Protein AF-A0A7W0VMB9-F1 (afdb_monomer)

Mean predicted aligned error: 3.27 Å

Secondary structure (DSSP, 8-state):
-HHHHHHHHHHHHHHTSPPPGGGGGGTTSBP--HHHHHHHHHHHTTT-----EEEEESS-SEE-TTSTTEEEEEGGGGGGGGS-HHHHHHHTTT---SHHHHHHHHHHHHHHHHSGGGGGSHHHHHHH--TTSPP----HHHHHHHHHHTTGGGSGGGGGSSSTTGGG-HHHHHHHHHHHHHHTTT-HHHHHHHHHHHT--HHHHHHHHHHHHHHHT--

pLDDT: mean 94.05, std 5.21, range [68.12, 98.62]

Radius of gyration: 16.35 Å; Cα contacts (8 Å, |Δi|>4): 331; chains: 1; bounding box: 40×38×45 Å

Foldseek 3Di:
DVVLVVLLLVLLCQLQDADPPVCQVQFFPFDDDPLLVVLCVLLCLLVDNQQATEGEHRNAFAADLVGLRYTYQHPSLVCLVVRDPSSVVVCQQAAQRHSNLSSQLSVLSSLCSVPVVVLPDPLLCVQQNRQPDDFDADDSSCQSVVCVVVVAPNPVVSLLARHSSSVRHSSSRLSSLSSQCSVQSLDLVSLVVSCVVSVRDPSHSSSNNVSNVCSSVRD

Nearest PDB structures (foldseek):
  8v8d-assembly1_B  TM=1.312E-01  e=3.547E+00  Homo sapiens

Sequence (219 aa):
MKARIRALLHWLAVTRGPVPVHEHHLAGTPARHPAIAEVLAEVAAFGIRPNVQFVWSIEGSGVEEDVPHVIHLHRTMLLADRIPRRVVEMSERYSALTLRATIRHEVGHSLLFSSPRVTRTPRFRRLFGDVRVAYRVGTVVDEVGRRIRRGGLENPRYRRVVSLYAASHPHEQFAEAVRIALATRGDRDEIERWATCHDAGKHAVAQIEFAASWLATYG

Structure (mmCIF, N/CA/C/O backbone):
data_AF-A0A7W0VMB9-F1
#
_entry.id   AF-A0A7W0VMB9-F1
#
loop_
_atom_site.group_PDB
_atom_site.id
_atom_site.type_symbol
_atom_site.label_atom_id
_atom_site.label_alt_id
_atom_site.label_comp_id
_atom_site.label_asym_id
_atom_site.label_entity_id
_atom_site.label_seq_id
_atom_site.pdbx_PDB_ins_code
_atom_site.Cartn_x
_atom_site.Cartn_y
_atom_site.Cartn_z
_atom_site.occupancy
_atom_site.B_iso_or_equiv
_atom_site.auth_seq_id
_atom_site.auth_comp_id
_atom_site.auth_asym_id
_atom_site.auth_atom_id
_atom_site.pdbx_PDB_model_num
ATOM 1 N N . MET A 1 1 ? 20.560 13.471 -2.641 1.00 70.81 1 MET A N 1
ATOM 2 C CA . MET A 1 1 ? 19.085 13.364 -2.777 1.00 70.81 1 MET A CA 1
ATOM 3 C C . MET A 1 1 ? 18.594 13.188 -4.224 1.00 70.81 1 MET A C 1
ATOM 5 O O . MET A 1 1 ? 17.953 12.182 -4.501 1.00 70.81 1 MET A O 1
ATOM 9 N N . LYS A 1 2 ? 18.939 14.075 -5.175 1.00 81.75 2 LYS A N 1
ATOM 10 C CA . LYS A 1 2 ? 18.454 14.017 -6.579 1.00 81.75 2 LYS A CA 1
ATOM 11 C C . LYS A 1 2 ? 18.672 12.672 -7.303 1.00 81.75 2 LYS A C 1
ATOM 13 O O . LYS A 1 2 ? 17.800 12.228 -8.039 1.00 81.75 2 LYS A O 1
ATOM 18 N N . ALA A 1 3 ? 19.813 12.005 -7.102 1.00 85.25 3 ALA A N 1
ATOM 19 C CA . ALA A 1 3 ? 20.082 10.690 -7.706 1.00 85.25 3 ALA A CA 1
ATOM 20 C C . ALA A 1 3 ? 19.175 9.574 -7.151 1.00 85.25 3 ALA A C 1
ATOM 22 O O . ALA A 1 3 ? 18.698 8.737 -7.910 1.00 85.25 3 ALA A O 1
ATOM 23 N N . ARG A 1 4 ? 18.873 9.602 -5.844 1.00 87.12 4 ARG A N 1
ATOM 24 C CA . ARG A 1 4 ? 17.971 8.632 -5.199 1.00 87.12 4 ARG A CA 1
ATOM 25 C C . ARG A 1 4 ? 16.539 8.791 -5.707 1.00 87.12 4 ARG A C 1
ATOM 27 O O . ARG A 1 4 ? 15.920 7.804 -6.079 1.00 87.12 4 ARG A O 1
ATOM 34 N N . ILE A 1 5 ? 16.055 10.032 -5.799 1.00 91.12 5 ILE A N 1
ATOM 35 C CA . ILE A 1 5 ? 14.726 10.342 -6.347 1.00 91.12 5 ILE A CA 1
ATOM 36 C C . ILE A 1 5 ? 14.611 9.888 -7.808 1.00 91.12 5 ILE A C 1
ATOM 38 O O . ILE A 1 5 ? 13.612 9.279 -8.175 1.00 91.12 5 ILE A O 1
ATOM 42 N N . ARG A 1 6 ? 15.643 10.119 -8.633 1.00 92.94 6 ARG A N 1
ATOM 43 C CA . ARG A 1 6 ? 15.674 9.609 -10.015 1.00 92.94 6 ARG A CA 1
ATOM 44 C C . ARG A 1 6 ? 15.578 8.085 -10.070 1.00 92.94 6 ARG A C 1
ATOM 46 O O . ARG A 1 6 ? 14.792 7.573 -10.856 1.00 92.94 6 ARG A O 1
ATOM 53 N N . ALA A 1 7 ? 16.322 7.376 -9.222 1.00 94.00 7 ALA A N 1
ATOM 54 C CA . ALA A 1 7 ? 16.254 5.917 -9.157 1.00 94.00 7 ALA A CA 1
ATOM 55 C C . ALA A 1 7 ? 14.857 5.417 -8.751 1.00 94.00 7 ALA A C 1
ATOM 57 O O . ALA A 1 7 ? 14.357 4.469 -9.344 1.00 94.00 7 ALA A O 1
ATOM 58 N N . LEU A 1 8 ? 14.203 6.070 -7.787 1.00 94.25 8 LEU A N 1
ATOM 59 C CA . LEU A 1 8 ? 12.826 5.745 -7.409 1.00 94.25 8 LEU A CA 1
ATOM 60 C C . LEU A 1 8 ? 11.842 5.964 -8.554 1.00 94.25 8 LEU A C 1
ATOM 62 O O . LEU A 1 8 ? 11.053 5.076 -8.843 1.00 94.25 8 LEU A O 1
ATOM 66 N N . LEU A 1 9 ? 11.882 7.132 -9.199 1.00 94.12 9 LEU A N 1
ATOM 67 C CA . LEU A 1 9 ? 10.985 7.433 -10.315 1.00 94.12 9 LEU A CA 1
ATOM 68 C C . LEU A 1 9 ? 11.199 6.470 -11.484 1.00 94.12 9 LEU A C 1
ATOM 70 O O . LEU A 1 9 ? 10.229 6.032 -12.091 1.00 94.12 9 LEU A O 1
ATOM 74 N N . HIS A 1 10 ? 12.452 6.098 -11.753 1.00 95.44 10 HIS A N 1
ATOM 75 C CA . HIS A 1 10 ? 12.775 5.062 -12.725 1.00 95.44 10 HIS A CA 1
ATOM 76 C C . HIS A 1 10 ? 12.115 3.726 -12.361 1.00 95.44 10 HIS A C 1
ATOM 78 O O . HIS A 1 10 ? 11.408 3.162 -13.185 1.00 95.44 10 HIS A O 1
ATOM 84 N N . TRP A 1 11 ? 12.272 3.244 -11.125 1.00 96.25 11 TRP A N 1
ATOM 85 C CA . TRP A 1 11 ? 11.677 1.969 -10.713 1.00 96.25 11 TRP A CA 1
ATOM 86 C C . TRP A 1 11 ? 10.148 2.000 -10.629 1.00 96.25 11 TRP A C 1
ATOM 88 O O . TRP A 1 11 ? 9.514 1.002 -10.962 1.00 96.25 11 TRP A O 1
ATOM 98 N N . LEU A 1 12 ? 9.543 3.132 -10.261 1.00 94.19 12 LEU A N 1
ATOM 99 C CA . LEU A 1 12 ? 8.093 3.324 -10.363 1.00 94.19 12 LEU A CA 1
ATOM 100 C C . LEU A 1 12 ? 7.627 3.225 -11.819 1.00 94.19 12 LEU A C 1
ATOM 102 O O . LEU A 1 12 ? 6.643 2.552 -12.094 1.00 94.19 12 LEU A O 1
ATOM 106 N N . ALA A 1 13 ? 8.351 3.840 -12.757 1.00 94.94 13 ALA A N 1
ATOM 107 C CA . ALA A 1 13 ? 8.029 3.745 -14.178 1.00 94.94 13 ALA A CA 1
ATOM 108 C C . ALA A 1 13 ? 8.228 2.324 -14.731 1.00 94.94 13 ALA A C 1
ATOM 110 O O . ALA A 1 13 ? 7.423 1.872 -15.532 1.00 94.94 13 ALA A O 1
ATOM 111 N N . VAL A 1 14 ? 9.261 1.602 -14.287 1.00 95.19 14 VAL A N 1
ATOM 112 C CA . VAL A 1 14 ? 9.520 0.213 -14.707 1.00 95.19 14 VAL A CA 1
ATOM 113 C C . VAL A 1 14 ? 8.435 -0.738 -14.195 1.00 95.19 14 VAL A C 1
ATOM 115 O O . VAL A 1 14 ? 7.908 -1.536 -14.960 1.00 95.19 14 VAL A O 1
ATOM 118 N N . THR A 1 15 ? 8.075 -0.644 -12.914 1.00 94.75 15 THR A N 1
ATOM 119 C CA . THR A 1 15 ? 7.092 -1.546 -12.275 1.00 94.75 15 THR A CA 1
ATOM 120 C C . THR A 1 15 ? 5.635 -1.208 -12.583 1.00 94.75 15 THR A C 1
ATOM 122 O O . THR A 1 15 ? 4.753 -2.001 -12.277 1.00 94.75 15 THR A O 1
ATOM 125 N N . ARG A 1 16 ? 5.371 -0.034 -13.168 1.00 93.94 16 ARG A N 1
ATOM 126 C CA . ARG A 1 16 ? 4.049 0.391 -13.660 1.00 93.94 16 ARG A CA 1
ATOM 127 C C . ARG A 1 16 ? 4.032 0.580 -15.179 1.00 93.94 16 ARG A C 1
ATOM 129 O O . ARG A 1 16 ? 3.101 1.176 -15.712 1.00 93.94 16 ARG A O 1
ATOM 136 N N . GLY A 1 17 ? 5.091 0.132 -15.849 1.00 93.94 17 GLY A N 1
ATOM 137 C CA . GLY A 1 17 ? 5.254 0.245 -17.289 1.00 93.94 17 GLY A CA 1
ATOM 138 C C . GLY A 1 17 ? 4.391 -0.765 -18.043 1.00 93.94 17 GLY A C 1
ATOM 139 O O . GLY A 1 17 ? 3.790 -1.644 -17.425 1.00 93.94 17 GLY A O 1
ATOM 140 N N . PRO A 1 18 ? 4.341 -0.660 -19.379 1.00 94.69 18 PRO A N 1
ATOM 141 C CA . PRO A 1 18 ? 3.554 -1.563 -20.205 1.00 94.69 18 PRO A CA 1
ATOM 142 C C . PRO A 1 18 ? 4.039 -3.009 -20.077 1.00 94.69 18 PRO A C 1
ATOM 144 O O . PRO A 1 18 ? 5.242 -3.281 -20.032 1.00 94.69 18 PRO A O 1
ATOM 147 N N . VAL A 1 19 ? 3.093 -3.946 -20.079 1.00 95.62 19 VAL A N 1
ATOM 148 C CA . VAL A 1 19 ? 3.392 -5.380 -20.117 1.00 95.62 19 VAL A CA 1
ATOM 149 C C . VAL A 1 19 ? 3.786 -5.795 -21.540 1.00 95.62 19 VAL A C 1
ATOM 151 O O . VAL A 1 19 ? 3.093 -5.411 -22.490 1.00 95.62 19 VAL A O 1
ATOM 154 N N . PRO A 1 20 ? 4.858 -6.595 -21.721 1.00 95.00 20 PRO A N 1
ATOM 155 C CA . PRO A 1 20 ? 5.220 -7.137 -23.027 1.00 95.00 20 PRO A CA 1
ATOM 156 C C . PRO A 1 20 ? 4.061 -7.896 -23.685 1.00 95.00 20 PRO A C 1
ATOM 158 O O . PRO A 1 20 ? 3.390 -8.690 -23.033 1.00 95.00 20 PRO A O 1
ATOM 161 N N . VAL A 1 21 ? 3.870 -7.711 -24.996 1.00 96.06 21 VAL A N 1
ATOM 162 C CA . VAL A 1 21 ? 2.744 -8.296 -25.760 1.00 96.06 21 VAL A CA 1
ATOM 163 C C . VAL A 1 21 ? 2.638 -9.814 -25.590 1.00 96.06 21 VAL A C 1
ATOM 165 O O . VAL A 1 21 ? 1.545 -10.351 -25.442 1.00 96.06 21 VAL A O 1
ATOM 168 N N . HIS A 1 22 ? 3.771 -10.517 -25.541 1.00 95.62 22 HIS A N 1
ATOM 169 C CA . HIS A 1 22 ? 3.781 -11.970 -25.374 1.00 95.62 22 HIS A CA 1
ATOM 170 C C . HIS A 1 22 ? 3.231 -12.436 -24.016 1.00 95.62 22 HIS A C 1
ATOM 172 O O . HIS A 1 22 ? 2.865 -13.598 -23.895 1.00 95.62 22 HIS A O 1
ATOM 178 N N . GLU A 1 23 ? 3.124 -11.559 -23.013 1.00 96.25 23 GLU A N 1
ATOM 179 C CA . GLU A 1 23 ? 2.528 -11.855 -21.704 1.00 96.25 23 GLU A CA 1
ATOM 180 C C . GLU A 1 23 ? 1.045 -11.449 -21.606 1.00 96.25 23 GLU A C 1
ATOM 182 O O . GLU A 1 23 ? 0.414 -11.709 -20.584 1.00 96.25 23 GLU A O 1
ATOM 187 N N . HIS A 1 24 ? 0.446 -10.848 -22.645 1.00 96.94 24 HIS A N 1
ATOM 188 C CA . HIS A 1 24 ? -0.952 -10.374 -22.597 1.00 96.94 24 HIS A CA 1
ATOM 189 C C . HIS A 1 24 ? -1.965 -11.497 -22.366 1.00 96.94 24 HIS A C 1
ATOM 191 O O . HIS A 1 24 ? -2.986 -11.276 -21.723 1.00 96.94 24 HIS A O 1
ATOM 197 N N . HIS A 1 25 ? -1.645 -12.717 -22.799 1.00 96.12 25 HIS A N 1
ATOM 198 C CA . HIS A 1 25 ? -2.460 -13.909 -22.554 1.00 96.12 25 HIS A CA 1
ATOM 199 C C . HIS A 1 25 ? -2.635 -14.247 -21.061 1.00 96.12 25 HIS A C 1
ATOM 201 O O . HIS A 1 25 ? -3.493 -15.054 -20.715 1.00 96.12 25 HIS A O 1
ATOM 207 N N . LEU A 1 26 ? -1.822 -13.660 -20.174 1.00 95.94 26 LEU A N 1
ATOM 208 C CA . LEU A 1 26 ? -1.941 -13.848 -18.730 1.00 95.94 26 LEU A CA 1
ATOM 209 C C . LEU A 1 26 ? -3.028 -12.966 -18.106 1.00 95.94 26 LEU A C 1
ATOM 211 O O . LEU A 1 26 ? -3.422 -13.239 -16.973 1.00 95.94 26 LEU A O 1
ATOM 215 N N . ALA A 1 27 ? -3.513 -11.928 -18.793 1.00 96.75 27 ALA A N 1
ATOM 216 C CA . ALA A 1 27 ? -4.553 -11.049 -18.263 1.00 96.75 27 ALA A CA 1
ATOM 217 C C . ALA A 1 27 ? -5.796 -11.853 -17.835 1.00 96.75 27 ALA A C 1
ATOM 219 O O . ALA A 1 27 ? -6.271 -12.722 -18.563 1.00 96.75 27 ALA A O 1
ATOM 220 N N . GLY A 1 28 ? -6.296 -11.599 -16.623 1.00 96.38 28 GLY A N 1
ATOM 221 C CA . GLY A 1 28 ? -7.447 -12.299 -16.041 1.00 96.38 28 GLY A CA 1
ATOM 222 C C . GLY A 1 28 ? -7.151 -13.704 -15.500 1.00 96.38 28 GLY A C 1
ATOM 223 O O . GLY A 1 28 ? -7.982 -14.273 -14.795 1.00 96.38 28 GLY A O 1
ATOM 224 N N . THR A 1 29 ? -5.968 -14.270 -15.760 1.00 98.06 29 THR A N 1
ATOM 225 C CA . THR A 1 29 ? -5.587 -15.574 -15.195 1.00 98.06 29 THR A CA 1
ATOM 226 C C . THR A 1 29 ? -5.226 -15.453 -13.707 1.00 98.06 29 THR A C 1
ATOM 228 O O . THR A 1 29 ? -4.776 -14.386 -13.274 1.00 98.06 29 THR A O 1
ATOM 231 N N . PRO A 1 30 ? -5.384 -16.521 -12.898 1.00 98.38 30 PRO A N 1
ATOM 232 C CA . PRO A 1 30 ? -5.042 -16.483 -11.479 1.00 98.38 30 PRO A CA 1
ATOM 233 C C . PRO A 1 30 ? -3.584 -16.078 -11.227 1.00 98.38 30 PRO A C 1
ATOM 235 O O . PRO A 1 30 ? -2.647 -16.706 -11.731 1.00 98.38 30 PRO A O 1
ATOM 238 N N . ALA A 1 31 ? -3.385 -15.065 -10.386 1.00 97.62 31 ALA A N 1
ATOM 239 C CA . ALA A 1 31 ? -2.060 -14.644 -9.967 1.00 97.62 31 ALA A CA 1
ATOM 240 C C . ALA A 1 31 ? -1.516 -15.573 -8.875 1.00 97.62 31 ALA A C 1
ATOM 242 O O . ALA A 1 31 ? -2.162 -15.825 -7.859 1.00 97.62 31 ALA A O 1
ATOM 243 N N . ARG A 1 32 ? -0.294 -16.078 -9.076 1.00 95.31 32 ARG A N 1
ATOM 244 C CA . ARG A 1 32 ? 0.413 -16.933 -8.112 1.00 95.31 32 ARG A CA 1
ATOM 245 C C . ARG A 1 32 ? 1.749 -16.301 -7.756 1.00 95.31 32 ARG A C 1
ATOM 247 O O . ARG A 1 32 ? 2.606 -16.139 -8.620 1.00 95.31 32 ARG A O 1
ATOM 254 N N . HIS A 1 33 ? 1.911 -15.946 -6.486 1.00 96.31 33 HIS A N 1
ATOM 255 C CA . HIS A 1 33 ? 3.142 -15.379 -5.945 1.00 96.31 33 HIS A CA 1
ATOM 256 C C . HIS A 1 33 ? 3.192 -15.577 -4.416 1.00 96.31 33 HIS A C 1
ATOM 258 O O . HIS A 1 33 ? 2.155 -15.387 -3.777 1.00 96.31 33 HIS A O 1
ATOM 264 N N . PRO A 1 34 ? 4.350 -15.892 -3.797 1.00 96.56 34 PRO A N 1
ATOM 265 C CA . PRO A 1 34 ? 4.454 -16.102 -2.344 1.00 96.56 34 PRO A CA 1
ATOM 266 C C . PRO A 1 34 ? 3.916 -14.939 -1.498 1.00 96.56 34 PRO A C 1
ATOM 268 O O . PRO A 1 34 ? 3.196 -15.155 -0.527 1.00 96.56 34 PRO A O 1
ATOM 271 N N . ALA A 1 35 ? 4.163 -13.700 -1.938 1.00 96.81 35 ALA A N 1
ATOM 272 C CA . ALA A 1 35 ? 3.660 -12.492 -1.277 1.00 96.81 35 ALA A CA 1
ATOM 273 C C . ALA A 1 35 ? 2.129 -12.455 -1.097 1.00 96.81 35 ALA A C 1
ATOM 275 O O . ALA A 1 35 ? 1.652 -11.778 -0.193 1.00 96.81 35 ALA A O 1
ATOM 276 N N . ILE A 1 36 ? 1.357 -13.164 -1.931 1.00 98.06 36 ILE A N 1
ATOM 277 C CA . ILE A 1 36 ? -0.099 -13.264 -1.758 1.00 98.06 36 ILE A CA 1
ATOM 278 C C . ILE A 1 36 ? -0.409 -14.002 -0.455 1.00 98.06 36 ILE A C 1
ATOM 280 O O . ILE A 1 36 ? -1.141 -13.484 0.382 1.00 98.06 36 ILE A O 1
ATOM 284 N N . ALA A 1 37 ? 0.188 -15.178 -0.252 1.00 97.50 37 ALA A N 1
ATOM 285 C CA . ALA A 1 37 ? -0.018 -15.964 0.961 1.00 97.50 37 ALA A CA 1
ATOM 286 C C . ALA A 1 37 ? 0.483 -15.225 2.213 1.00 97.50 37 ALA A C 1
ATOM 288 O O . ALA A 1 37 ? -0.188 -15.253 3.242 1.00 97.50 37 ALA A O 1
ATOM 289 N N . GLU A 1 38 ? 1.616 -14.518 2.113 1.00 97.69 38 GLU A N 1
ATOM 290 C CA . GLU A 1 38 ? 2.140 -13.682 3.203 1.00 97.69 38 GLU A CA 1
ATOM 291 C C . GLU A 1 38 ? 1.132 -12.610 3.635 1.00 97.69 38 GLU A C 1
ATOM 293 O O . GLU A 1 38 ? 0.815 -12.504 4.818 1.00 97.69 38 GLU A O 1
ATOM 298 N N . VAL A 1 39 ? 0.588 -11.840 2.686 1.00 98.31 39 VAL A N 1
ATOM 299 C CA . VAL A 1 39 ? -0.371 -10.774 3.012 1.00 98.31 39 VAL A CA 1
ATOM 300 C C . VAL A 1 39 ? -1.696 -11.347 3.499 1.00 98.31 39 VAL A C 1
ATOM 302 O O . VAL A 1 39 ? -2.281 -10.816 4.436 1.00 98.31 39 VAL A O 1
ATOM 305 N N . LEU A 1 40 ? -2.168 -12.456 2.928 1.00 97.94 40 LEU A N 1
ATOM 306 C CA . LEU A 1 40 ? -3.369 -13.122 3.434 1.00 97.94 40 LEU A CA 1
ATOM 307 C C . LEU A 1 40 ? -3.194 -13.597 4.883 1.00 97.94 40 LEU A C 1
ATOM 309 O O . LEU A 1 40 ? -4.139 -13.507 5.663 1.00 97.94 40 LEU A O 1
ATOM 313 N N . ALA A 1 41 ? -1.994 -14.036 5.273 1.00 97.50 41 ALA A N 1
ATOM 314 C CA . ALA A 1 41 ? -1.695 -14.367 6.664 1.00 97.50 41 ALA A CA 1
ATOM 315 C C . ALA A 1 41 ? -1.685 -13.123 7.574 1.00 97.50 41 ALA A C 1
ATOM 317 O O . ALA A 1 41 ? -2.168 -13.188 8.703 1.00 97.50 41 ALA A O 1
ATOM 318 N N . GLU A 1 42 ? -1.188 -11.980 7.090 1.00 98.12 42 GLU A N 1
ATOM 319 C CA . GLU A 1 42 ? -1.257 -10.700 7.816 1.00 98.12 42 GLU A CA 1
ATOM 320 C C . GLU A 1 42 ? -2.702 -10.251 8.038 1.00 98.12 42 GLU A C 1
ATOM 322 O O . GLU A 1 42 ? -3.054 -9.826 9.133 1.00 98.12 42 GLU A O 1
ATOM 327 N N . VAL A 1 43 ? -3.555 -10.391 7.024 1.00 98.00 43 VAL A N 1
ATOM 328 C CA . VAL A 1 43 ? -4.989 -10.087 7.115 1.00 98.00 43 VAL A CA 1
ATOM 329 C C . VAL A 1 43 ? -5.683 -11.044 8.088 1.00 98.00 43 VAL A C 1
ATOM 331 O O . VAL A 1 43 ? -6.457 -10.609 8.940 1.00 98.00 43 VAL A O 1
ATOM 334 N N . ALA A 1 44 ? -5.353 -12.336 8.030 1.00 96.94 44 ALA A N 1
ATOM 335 C CA . ALA A 1 44 ? -5.881 -13.344 8.945 1.00 96.94 44 ALA A CA 1
ATOM 336 C C . ALA A 1 44 ? -5.494 -13.093 10.410 1.00 96.94 44 ALA A C 1
ATOM 338 O O . ALA A 1 44 ? -6.259 -13.451 11.305 1.00 96.94 44 ALA A O 1
ATOM 339 N N . ALA A 1 45 ? -4.360 -12.435 10.673 1.00 96.56 45 ALA A N 1
ATOM 340 C CA . ALA A 1 45 ? -3.969 -12.036 12.025 1.00 96.56 45 ALA A CA 1
ATOM 341 C C . ALA A 1 45 ? -4.936 -11.013 12.657 1.00 96.56 45 ALA A C 1
ATOM 343 O O . ALA A 1 45 ? -5.012 -10.932 13.879 1.00 96.56 45 ALA A O 1
ATOM 344 N N . PHE A 1 46 ? -5.719 -10.292 11.847 1.00 97.31 46 PHE A N 1
ATOM 345 C CA . PHE A 1 46 ? -6.821 -9.437 12.307 1.00 97.31 46 PHE A CA 1
ATOM 346 C C . PHE A 1 46 ? -8.159 -10.186 12.446 1.00 97.31 46 PHE A C 1
ATOM 348 O O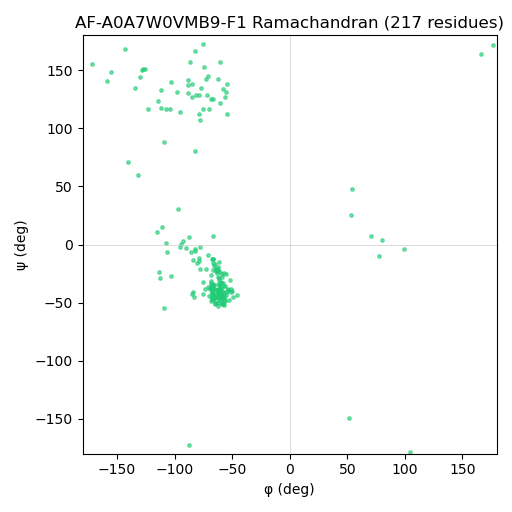 . PHE A 1 46 ? -9.186 -9.566 12.691 1.00 97.31 46 PHE A O 1
ATOM 355 N N . GLY A 1 47 ? -8.178 -11.512 12.273 1.00 96.69 47 GLY A N 1
ATOM 356 C CA . GLY A 1 47 ? -9.403 -12.320 12.297 1.00 96.69 47 GLY A CA 1
ATOM 357 C C . GLY A 1 47 ? -10.199 -12.296 10.987 1.00 96.69 47 GLY A C 1
ATOM 358 O O . GLY A 1 47 ? -11.257 -12.918 10.899 1.00 96.69 47 GLY A O 1
ATOM 359 N N . ILE A 1 48 ? -9.686 -11.631 9.950 1.00 96.81 48 ILE A N 1
ATOM 360 C CA . ILE A 1 48 ? -10.364 -11.473 8.662 1.00 96.81 48 ILE A CA 1
ATOM 361 C C . ILE A 1 48 ? -10.022 -12.651 7.748 1.00 96.81 48 ILE A C 1
ATOM 363 O O . ILE A 1 48 ? -8.856 -12.962 7.513 1.00 96.81 48 ILE A O 1
ATOM 367 N N . ARG A 1 49 ? -11.043 -13.275 7.157 1.00 92.88 49 ARG A N 1
ATOM 368 C CA . ARG A 1 49 ? -10.879 -14.253 6.071 1.00 92.88 49 ARG A CA 1
ATOM 369 C C . ARG A 1 49 ? -11.379 -13.633 4.770 1.00 92.88 49 ARG A C 1
ATOM 371 O O . ARG A 1 49 ? -12.569 -13.744 4.479 1.00 92.88 49 ARG A O 1
ATOM 378 N N . PRO A 1 50 ? -10.519 -12.927 4.018 1.00 86.44 50 PRO A N 1
ATOM 379 C CA . PRO A 1 50 ? -10.965 -12.217 2.833 1.00 86.44 50 PRO A CA 1
ATOM 380 C C . PRO A 1 50 ? -11.370 -13.232 1.759 1.00 86.44 50 PRO A C 1
ATOM 382 O O . PRO A 1 50 ? -10.585 -14.104 1.385 1.00 86.44 50 PRO A O 1
ATOM 385 N N . ASN A 1 51 ? -12.600 -13.119 1.261 1.00 91.38 51 ASN A N 1
ATOM 386 C CA . ASN A 1 51 ? -13.046 -13.860 0.087 1.00 91.38 51 ASN A CA 1
ATOM 387 C C . ASN A 1 51 ? -12.577 -13.112 -1.165 1.00 91.38 51 ASN A C 1
ATOM 389 O O . ASN A 1 51 ? -13.330 -12.321 -1.728 1.00 91.38 51 ASN A O 1
ATOM 393 N N . VAL A 1 52 ? -11.306 -13.294 -1.530 1.00 96.00 52 VAL A N 1
ATOM 394 C CA . VAL A 1 52 ? -10.674 -12.578 -2.644 1.00 96.00 52 VAL A CA 1
ATOM 395 C C . VAL A 1 52 ? -9.961 -13.523 -3.602 1.00 96.00 52 VAL A C 1
ATOM 397 O O . VAL A 1 52 ? -9.335 -14.503 -3.196 1.00 96.00 52 VAL A O 1
ATOM 400 N N . GLN A 1 53 ? -10.014 -13.185 -4.884 1.00 97.69 53 GLN A N 1
ATOM 401 C CA . GLN A 1 53 ? -9.252 -13.801 -5.955 1.00 97.69 53 GLN A CA 1
ATOM 402 C C . GLN A 1 53 ? -8.231 -12.796 -6.481 1.00 97.69 53 GLN A C 1
ATOM 404 O O . GLN A 1 53 ? -8.568 -11.657 -6.786 1.00 97.69 53 GLN A O 1
ATOM 409 N N . PHE A 1 54 ? -6.986 -13.236 -6.647 1.00 98.50 54 PHE A N 1
ATOM 410 C CA . PHE A 1 54 ? -5.953 -12.439 -7.299 1.00 98.50 54 PHE A CA 1
ATOM 411 C C . PHE A 1 54 ? -5.826 -12.855 -8.761 1.00 98.50 54 PHE A C 1
ATOM 413 O O . PHE A 1 54 ? -5.690 -14.045 -9.056 1.00 98.50 54 PHE A O 1
ATOM 420 N N . VAL A 1 55 ? -5.828 -11.885 -9.671 1.00 98.44 55 VAL A N 1
ATOM 421 C CA . VAL A 1 55 ? -5.644 -12.103 -11.112 1.00 98.44 55 VAL A CA 1
ATOM 422 C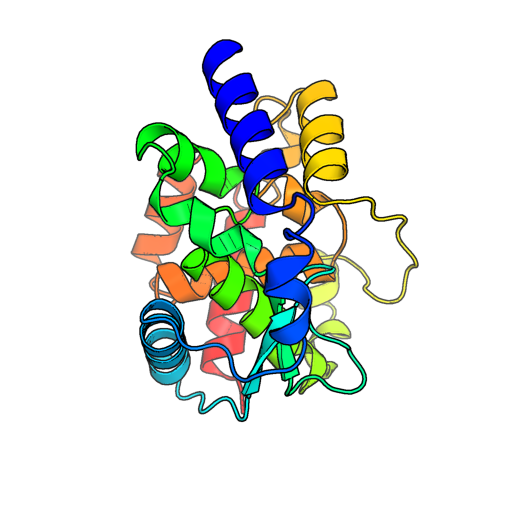 C . VAL A 1 55 ? -4.543 -11.211 -11.664 1.00 98.44 55 VAL A C 1
ATOM 424 O O . VAL A 1 55 ? -4.288 -10.121 -11.150 1.00 98.44 55 VAL A O 1
ATOM 427 N N . TRP A 1 56 ? -3.863 -11.668 -12.712 1.00 98.06 56 TRP A N 1
ATOM 428 C CA . TRP A 1 56 ? -2.910 -10.821 -13.422 1.00 98.06 56 TRP A CA 1
ATOM 429 C C . TRP A 1 56 ? -3.637 -9.767 -14.254 1.00 98.06 56 TRP A C 1
ATOM 431 O O . TRP A 1 56 ? -4.659 -10.037 -14.883 1.00 98.06 56 TRP A O 1
ATOM 441 N N . SER A 1 57 ? -3.066 -8.571 -14.294 1.00 97.31 57 SER A N 1
ATOM 442 C CA . SER A 1 57 ? -3.518 -7.463 -15.127 1.00 97.31 57 SER A CA 1
ATOM 443 C C . SER A 1 57 ? -2.363 -6.889 -15.936 1.00 97.31 57 SER A C 1
ATOM 445 O O . SER A 1 57 ? -1.201 -6.927 -15.513 1.00 97.31 57 SER A O 1
ATOM 447 N N . ILE A 1 58 ? -2.701 -6.354 -17.106 1.00 95.75 58 ILE A N 1
ATOM 448 C CA . ILE A 1 58 ? -1.773 -5.652 -17.996 1.00 95.75 58 ILE A CA 1
ATOM 449 C C . ILE A 1 58 ? -1.973 -4.137 -18.011 1.00 95.75 58 ILE A C 1
ATOM 451 O O . ILE A 1 58 ? -1.171 -3.423 -18.606 1.00 95.75 58 ILE A O 1
ATOM 455 N N . GLU A 1 59 ? -3.018 -3.653 -17.341 1.00 92.00 59 GLU A N 1
ATOM 456 C CA . GLU A 1 59 ? -3.396 -2.238 -17.321 1.00 92.00 59 GLU A CA 1
ATOM 457 C C . GLU A 1 59 ? -2.990 -1.552 -16.011 1.00 92.00 59 GLU A C 1
ATOM 459 O O . GLU A 1 59 ? -2.721 -0.352 -15.976 1.00 92.00 59 GLU A O 1
ATOM 464 N N . GLY A 1 60 ? -2.903 -2.308 -14.916 1.00 93.56 60 GLY A N 1
ATOM 465 C CA . GLY A 1 60 ? -2.712 -1.740 -13.588 1.00 93.56 60 GLY A CA 1
ATOM 466 C C . GLY A 1 60 ? -2.979 -2.737 -12.471 1.00 93.56 60 GLY A C 1
ATOM 467 O O . GLY A 1 60 ? -3.575 -3.788 -12.692 1.00 93.56 60 GLY A O 1
ATOM 468 N N . SER A 1 61 ? -2.519 -2.399 -11.266 1.00 95.75 61 SER A N 1
ATOM 469 C CA . SER A 1 61 ? -3.032 -3.032 -10.053 1.00 95.75 61 SER A CA 1
ATOM 470 C C . SER A 1 61 ? -4.235 -2.227 -9.596 1.00 95.75 61 SER A C 1
ATOM 472 O O . SER A 1 61 ? -4.212 -1.002 -9.734 1.00 95.75 61 SER A O 1
ATOM 474 N N . GLY A 1 62 ? -5.259 -2.904 -9.099 1.00 95.81 62 GLY A N 1
ATOM 475 C CA . GLY A 1 62 ? -6.489 -2.242 -8.700 1.00 95.81 62 GLY A CA 1
ATOM 476 C C . GLY A 1 62 ? -7.558 -3.212 -8.229 1.00 95.81 62 GLY A C 1
ATOM 477 O O . GLY A 1 62 ? -7.438 -4.433 -8.373 1.00 95.81 62 GLY A O 1
ATOM 478 N N . VAL A 1 63 ? -8.627 -2.629 -7.705 1.00 96.31 63 VAL A N 1
ATOM 479 C CA . VAL A 1 63 ? -9.870 -3.309 -7.355 1.00 96.31 63 VAL A CA 1
ATOM 480 C C . VAL A 1 63 ? -11.019 -2.464 -7.879 1.00 96.31 63 VAL A C 1
ATOM 482 O O . VAL A 1 63 ? -11.019 -1.246 -7.703 1.00 96.31 63 VAL A O 1
ATOM 485 N N . GLU A 1 64 ? -11.990 -3.099 -8.520 1.00 92.94 64 GLU A N 1
ATOM 486 C CA . GLU A 1 64 ? -13.211 -2.432 -8.963 1.00 92.94 64 GLU A CA 1
ATOM 487 C C . GLU A 1 64 ? -14.236 -2.401 -7.825 1.00 92.94 64 GLU A C 1
ATOM 489 O O . GLU A 1 64 ? -14.415 -3.395 -7.117 1.00 92.94 64 GLU A O 1
ATOM 494 N N . GLU A 1 65 ? -14.931 -1.272 -7.648 1.00 90.75 65 GLU A N 1
ATOM 495 C CA . GLU A 1 65 ? -15.943 -1.125 -6.588 1.00 90.75 65 GLU A CA 1
ATOM 496 C C . GLU A 1 65 ? -17.095 -2.131 -6.738 1.00 90.75 65 GLU A C 1
ATOM 498 O O . GLU A 1 65 ? -17.585 -2.652 -5.736 1.00 90.75 65 GLU A O 1
ATOM 503 N N . ASP A 1 66 ? -17.483 -2.442 -7.979 1.00 92.50 66 ASP A N 1
ATOM 504 C CA . ASP A 1 66 ? -18.590 -3.354 -8.292 1.00 92.50 66 ASP A CA 1
ATOM 505 C C . ASP A 1 66 ? -18.207 -4.836 -8.141 1.00 92.50 66 ASP A C 1
ATOM 507 O O . ASP A 1 66 ? -19.071 -5.697 -7.957 1.00 92.50 66 ASP A O 1
ATOM 511 N N . VAL A 1 67 ? -16.907 -5.151 -8.179 1.00 93.94 67 VAL A N 1
ATOM 512 C CA . VAL A 1 67 ? -16.381 -6.521 -8.083 1.00 93.94 67 VAL A CA 1
ATOM 513 C C . VAL A 1 67 ? -15.243 -6.581 -7.054 1.00 93.94 67 VAL A C 1
ATOM 515 O O . VAL A 1 67 ? -14.119 -6.982 -7.362 1.00 93.94 67 VAL A O 1
ATOM 518 N N . PRO A 1 68 ? -15.510 -6.236 -5.780 1.00 95.19 68 PRO A N 1
ATOM 519 C CA . PRO A 1 68 ? -14.455 -5.977 -4.803 1.00 95.19 68 PRO A CA 1
ATOM 520 C C . PRO A 1 68 ? -13.696 -7.233 -4.363 1.00 95.19 68 PRO A C 1
ATOM 522 O O . PRO A 1 68 ? -12.680 -7.139 -3.680 1.00 95.19 68 PRO A O 1
ATOM 525 N N . HIS A 1 69 ? -14.174 -8.418 -4.744 1.00 96.94 69 HIS A N 1
ATOM 526 C CA . HIS A 1 69 ? -13.532 -9.700 -4.469 1.00 96.94 69 HIS A CA 1
ATOM 527 C C . HIS A 1 69 ? -12.468 -10.077 -5.512 1.00 96.94 69 HIS A C 1
ATOM 529 O O . HIS A 1 69 ? -11.767 -11.065 -5.312 1.00 96.94 69 HIS A O 1
ATOM 535 N N . VAL A 1 70 ? -12.312 -9.323 -6.605 1.00 97.94 70 VAL A N 1
ATOM 536 C CA . VAL A 1 70 ? -11.264 -9.559 -7.608 1.00 97.94 70 VAL A CA 1
ATOM 537 C C . VAL A 1 70 ? -10.194 -8.479 -7.484 1.00 97.94 70 VAL A C 1
ATOM 539 O O . VAL A 1 70 ? -10.446 -7.296 -7.686 1.00 97.94 70 VAL A O 1
ATOM 542 N N . ILE A 1 71 ? -8.977 -8.898 -7.141 1.00 98.38 71 ILE A N 1
ATOM 543 C CA . ILE A 1 71 ? -7.812 -8.026 -7.017 1.00 98.38 71 ILE A CA 1
ATOM 544 C C . ILE A 1 71 ? -6.917 -8.220 -8.236 1.00 98.38 71 ILE A C 1
ATOM 546 O O . ILE A 1 71 ? -6.334 -9.288 -8.449 1.00 98.38 71 ILE A O 1
ATOM 550 N N . HIS A 1 72 ? -6.765 -7.155 -9.012 1.00 98.38 72 HIS A N 1
ATOM 551 C CA . HIS A 1 72 ? -5.890 -7.115 -10.169 1.00 98.38 72 HIS A CA 1
ATOM 552 C C . HIS A 1 72 ? -4.472 -6.766 -9.720 1.00 98.38 72 HIS A C 1
ATOM 554 O O . HIS A 1 72 ? -4.245 -5.764 -9.043 1.00 98.38 72 HIS A O 1
ATOM 560 N N . LEU A 1 73 ? -3.497 -7.585 -10.110 1.00 97.81 73 LEU A N 1
ATOM 561 C CA . LEU A 1 73 ? -2.078 -7.334 -9.877 1.00 97.81 73 LEU A CA 1
ATOM 562 C C . LEU A 1 73 ? -1.399 -7.054 -11.214 1.00 97.81 73 LEU A C 1
ATOM 564 O O . LEU A 1 73 ? -1.355 -7.926 -12.085 1.00 97.81 73 LEU A O 1
ATOM 568 N N . HIS A 1 74 ? -0.841 -5.853 -11.380 1.00 97.25 74 HIS A N 1
ATOM 569 C CA . HIS A 1 74 ? -0.102 -5.511 -12.590 1.00 97.25 74 HIS A CA 1
ATOM 570 C C . HIS A 1 74 ? 1.089 -6.461 -12.740 1.00 97.25 74 HIS A C 1
ATOM 572 O O . HIS A 1 74 ? 1.969 -6.534 -11.881 1.00 97.25 74 HIS A O 1
ATOM 578 N N . ARG A 1 75 ? 1.138 -7.174 -13.861 1.00 95.81 75 ARG A N 1
ATOM 579 C CA . ARG A 1 75 ? 2.177 -8.144 -14.199 1.00 95.81 75 ARG A CA 1
ATOM 580 C C . ARG A 1 75 ? 3.613 -7.615 -14.053 1.00 95.81 75 ARG A C 1
ATOM 582 O O . ARG A 1 75 ? 4.469 -8.318 -13.515 1.00 95.81 75 ARG A O 1
ATOM 589 N N . THR A 1 76 ? 3.883 -6.371 -14.458 1.00 96.00 76 THR A N 1
ATOM 590 C CA . THR A 1 76 ? 5.217 -5.746 -14.357 1.00 96.00 76 THR A CA 1
ATOM 591 C C . THR A 1 76 ? 5.678 -5.500 -12.917 1.00 96.00 76 THR A C 1
ATOM 593 O O . THR A 1 76 ? 6.874 -5.309 -12.690 1.00 96.00 76 THR A O 1
ATOM 596 N N . MET A 1 77 ? 4.796 -5.617 -11.916 1.00 95.25 77 MET A N 1
ATOM 597 C CA . MET A 1 77 ? 5.185 -5.566 -10.502 1.00 95.25 77 MET A CA 1
ATOM 598 C C . MET A 1 77 ? 6.134 -6.700 -10.101 1.00 95.25 77 MET A C 1
ATOM 600 O O . MET A 1 77 ? 6.844 -6.555 -9.111 1.00 95.25 77 MET A O 1
ATOM 604 N N . LEU A 1 78 ? 6.220 -7.793 -10.869 1.00 95.44 78 LEU A N 1
ATOM 605 C CA . LEU A 1 78 ? 7.245 -8.825 -10.657 1.00 95.44 78 LEU A CA 1
ATOM 606 C C . LEU A 1 78 ? 8.674 -8.312 -10.848 1.00 95.44 78 LEU A C 1
ATOM 608 O O . LEU A 1 78 ? 9.620 -8.858 -10.289 1.00 95.44 78 LEU A O 1
ATOM 612 N N . LEU A 1 79 ? 8.856 -7.226 -11.599 1.00 95.19 79 LEU A N 1
ATOM 613 C CA . LEU A 1 79 ? 10.162 -6.585 -11.724 1.00 95.19 79 LEU A CA 1
ATOM 614 C C . LEU A 1 79 ? 10.613 -5.943 -10.405 1.00 95.19 79 LEU A C 1
ATOM 616 O O . LEU A 1 79 ? 11.789 -5.592 -10.279 1.00 95.19 79 LEU A O 1
ATOM 620 N N . ALA A 1 80 ? 9.718 -5.817 -9.417 1.00 92.12 80 ALA A N 1
ATOM 621 C CA . ALA A 1 80 ? 10.041 -5.247 -8.120 1.00 92.12 80 ALA A CA 1
ATOM 622 C C . ALA A 1 80 ? 11.089 -6.055 -7.337 1.00 92.12 80 ALA A C 1
ATOM 624 O O . ALA A 1 80 ? 11.829 -5.472 -6.545 1.00 92.12 80 ALA A O 1
ATOM 625 N N . ASP A 1 81 ? 11.225 -7.356 -7.607 1.00 90.88 81 ASP A N 1
ATOM 626 C CA . ASP A 1 81 ? 12.235 -8.213 -6.967 1.00 90.88 81 ASP A CA 1
ATOM 627 C C . ASP A 1 81 ? 13.670 -7.814 -7.343 1.00 90.88 81 ASP A C 1
ATOM 629 O O . ASP A 1 81 ? 14.630 -8.142 -6.648 1.00 90.88 81 ASP A O 1
ATOM 633 N N . ARG A 1 82 ? 13.830 -7.059 -8.437 1.00 93.75 82 ARG A N 1
ATOM 634 C CA . ARG A 1 82 ? 15.124 -6.552 -8.918 1.00 93.75 82 ARG A CA 1
ATOM 635 C C . ARG A 1 82 ? 15.477 -5.182 -8.338 1.00 93.75 82 ARG A C 1
ATOM 637 O O . ARG A 1 82 ? 16.546 -4.645 -8.637 1.00 93.75 82 ARG A O 1
ATOM 644 N N . ILE A 1 83 ? 14.589 -4.587 -7.542 1.00 93.69 83 ILE A N 1
ATOM 645 C CA . ILE A 1 83 ? 14.786 -3.240 -7.015 1.00 93.69 83 ILE A CA 1
ATOM 646 C C . ILE A 1 83 ? 15.876 -3.268 -5.941 1.00 93.69 83 ILE A C 1
ATOM 648 O O . ILE A 1 83 ? 15.778 -4.022 -4.972 1.00 93.69 83 ILE A O 1
ATOM 652 N N . PRO A 1 84 ? 16.894 -2.391 -6.025 1.00 93.75 84 PRO A N 1
ATOM 653 C CA . PRO A 1 84 ? 17.879 -2.266 -4.964 1.00 93.75 84 PRO A CA 1
ATOM 654 C C . PRO A 1 84 ? 17.213 -1.919 -3.629 1.00 93.75 84 PRO A C 1
ATOM 656 O O . PRO A 1 84 ? 16.438 -0.964 -3.557 1.00 93.75 84 PRO A O 1
ATOM 659 N N . ARG A 1 85 ? 17.590 -2.613 -2.549 1.00 90.62 85 ARG A N 1
ATOM 660 C CA . ARG A 1 85 ? 17.029 -2.428 -1.195 1.00 90.62 85 ARG A CA 1
ATOM 661 C C . ARG A 1 85 ? 16.910 -0.958 -0.765 1.00 90.62 85 ARG A C 1
ATOM 663 O O . ARG A 1 85 ? 15.861 -0.531 -0.304 1.00 90.62 85 ARG A O 1
ATOM 670 N N . ARG A 1 86 ? 17.935 -0.145 -1.036 1.00 89.62 86 ARG A N 1
ATOM 671 C CA . ARG A 1 86 ? 17.954 1.306 -0.751 1.00 89.62 86 ARG A CA 1
ATOM 672 C C . ARG A 1 86 ? 16.839 2.122 -1.430 1.00 89.62 86 ARG A C 1
ATOM 674 O O . ARG A 1 86 ? 16.534 3.232 -0.992 1.00 89.62 86 ARG A O 1
ATOM 681 N N . VAL A 1 87 ? 16.308 1.638 -2.556 1.00 92.38 87 VAL A N 1
ATOM 682 C CA . VAL A 1 87 ? 15.173 2.244 -3.273 1.00 92.38 87 VAL A CA 1
ATOM 683 C C . VAL A 1 87 ? 13.865 1.773 -2.644 1.00 92.38 87 VAL A C 1
ATOM 685 O O . VAL A 1 87 ? 12.992 2.607 -2.424 1.00 92.38 87 VAL A O 1
ATOM 688 N N . VAL A 1 88 ? 13.766 0.487 -2.281 1.00 91.81 88 VAL A N 1
ATOM 689 C CA . VAL A 1 88 ? 12.619 -0.066 -1.539 1.00 91.81 88 VAL A CA 1
ATOM 690 C C . VAL A 1 88 ? 12.417 0.677 -0.219 1.00 91.81 88 VAL A C 1
ATOM 692 O O . VAL A 1 88 ? 11.343 1.223 0.005 1.00 91.81 88 VAL A O 1
ATOM 695 N N . GLU A 1 89 ? 13.463 0.807 0.598 1.00 87.19 89 GLU A N 1
ATOM 696 C CA . GLU A 1 89 ? 13.416 1.517 1.889 1.00 87.19 89 GLU A CA 1
ATOM 697 C C . GLU A 1 89 ? 12.950 2.970 1.740 1.00 87.19 89 GLU A C 1
ATOM 699 O O . GLU A 1 89 ? 12.221 3.500 2.573 1.00 87.19 89 GLU A O 1
ATOM 704 N N . MET A 1 90 ? 13.341 3.627 0.645 1.00 86.81 90 MET A N 1
ATOM 705 C CA . MET A 1 90 ? 12.904 4.991 0.371 1.00 86.81 90 MET A CA 1
ATOM 706 C C . MET A 1 90 ? 11.451 5.047 -0.111 1.00 86.81 90 MET A C 1
ATOM 708 O O . MET A 1 90 ? 10.778 6.037 0.151 1.00 86.81 90 MET A O 1
ATOM 712 N N . SER A 1 91 ? 10.972 4.024 -0.823 1.00 90.75 91 SER A N 1
ATOM 713 C CA . SER A 1 91 ? 9.661 4.026 -1.482 1.00 90.75 91 SER A CA 1
ATOM 714 C C . SER A 1 91 ? 8.471 4.044 -0.523 1.00 90.75 91 SER A C 1
ATOM 716 O O . SER A 1 91 ? 7.418 4.547 -0.905 1.00 90.75 91 SER A O 1
ATOM 718 N N . GLU A 1 92 ? 8.655 3.611 0.728 1.00 90.25 92 GLU A N 1
ATOM 719 C CA . GLU A 1 92 ? 7.611 3.510 1.760 1.00 90.25 92 GLU A CA 1
ATOM 720 C C . GLU A 1 92 ? 6.777 4.792 1.931 1.00 90.25 92 GLU A C 1
ATOM 722 O O . GLU A 1 92 ? 5.555 4.728 2.056 1.00 90.25 92 GLU A O 1
ATOM 727 N N . ARG A 1 93 ? 7.420 5.969 1.869 1.00 94.19 93 ARG A N 1
ATOM 728 C CA . ARG A 1 93 ? 6.759 7.289 1.954 1.00 94.19 93 ARG A CA 1
ATOM 729 C C . ARG A 1 93 ? 6.392 7.894 0.595 1.00 94.19 93 ARG A C 1
ATOM 731 O O . ARG A 1 93 ? 5.891 9.015 0.536 1.00 94.19 93 ARG A O 1
ATOM 738 N N . TYR A 1 94 ? 6.624 7.197 -0.511 1.00 94.38 94 TYR A N 1
ATOM 739 C CA . TYR A 1 94 ? 6.315 7.680 -1.860 1.00 94.38 94 TYR A CA 1
ATOM 740 C C . TYR A 1 94 ? 5.144 6.921 -2.474 1.00 94.38 94 TYR A C 1
ATOM 742 O O . TYR A 1 94 ? 4.186 7.569 -2.885 1.00 94.38 94 TYR A O 1
ATOM 750 N N . SER A 1 95 ? 5.214 5.591 -2.526 1.00 93.00 95 SER A N 1
ATOM 751 C CA . SER A 1 95 ? 4.170 4.705 -3.051 1.00 93.00 95 SER A CA 1
ATOM 752 C C . SER A 1 95 ? 4.520 3.245 -2.762 1.00 93.00 95 SER A C 1
ATOM 754 O O . SER A 1 95 ? 5.701 2.896 -2.710 1.00 93.00 95 SER A O 1
ATOM 756 N N . ALA A 1 96 ? 3.511 2.373 -2.706 1.00 91.00 96 ALA A N 1
ATOM 757 C CA . ALA A 1 96 ? 3.704 0.931 -2.807 1.00 91.00 96 ALA A CA 1
ATOM 758 C C . ALA A 1 96 ? 4.486 0.573 -4.088 1.00 91.00 96 ALA A C 1
ATOM 760 O O . ALA A 1 96 ? 4.000 0.769 -5.206 1.00 91.00 96 ALA A O 1
ATOM 761 N N . LEU A 1 97 ? 5.720 0.092 -3.906 1.00 93.19 97 LEU A N 1
ATOM 762 C CA . LEU A 1 97 ? 6.649 -0.227 -4.995 1.00 93.19 97 LEU A CA 1
ATOM 763 C C . LEU A 1 97 ? 6.937 -1.729 -5.116 1.00 93.19 97 LEU A C 1
ATOM 765 O O . LEU A 1 97 ? 7.216 -2.214 -6.206 1.00 93.19 97 LEU A O 1
ATOM 769 N N . THR A 1 98 ? 6.859 -2.479 -4.014 1.00 95.12 98 THR A N 1
ATOM 770 C CA . THR A 1 98 ? 6.988 -3.942 -4.047 1.00 95.12 98 THR A CA 1
ATOM 771 C C . THR A 1 98 ? 5.643 -4.599 -4.325 1.00 95.12 98 THR A C 1
ATOM 773 O O . THR A 1 98 ? 4.588 -4.018 -4.040 1.00 95.12 98 THR A O 1
ATOM 776 N N . LEU A 1 99 ? 5.661 -5.833 -4.841 1.00 95.81 99 LEU A N 1
ATOM 777 C CA . LEU A 1 99 ? 4.428 -6.592 -5.043 1.00 95.81 99 LEU A CA 1
ATOM 778 C C . LEU A 1 99 ? 3.687 -6.803 -3.717 1.00 95.81 99 LEU A C 1
ATOM 780 O O . LEU A 1 99 ? 2.494 -6.549 -3.646 1.00 95.81 99 LEU A O 1
ATOM 784 N N . ARG A 1 100 ? 4.397 -7.152 -2.638 1.00 97.00 100 ARG A N 1
ATOM 785 C CA . ARG A 1 100 ? 3.804 -7.284 -1.297 1.00 97.00 100 ARG A CA 1
ATOM 786 C C . ARG A 1 100 ? 3.147 -5.989 -0.810 1.00 97.00 100 ARG A C 1
ATOM 788 O O . ARG A 1 100 ? 2.014 -6.018 -0.344 1.00 97.00 100 ARG A O 1
ATOM 795 N N . ALA A 1 101 ? 3.834 -4.852 -0.939 1.00 96.69 101 ALA A N 1
ATOM 796 C CA . ALA A 1 101 ? 3.276 -3.547 -0.580 1.00 96.69 101 ALA A CA 1
ATOM 797 C C . ALA A 1 101 ? 2.019 -3.217 -1.401 1.00 96.69 101 ALA A C 1
ATOM 799 O O . ALA A 1 101 ? 1.064 -2.671 -0.859 1.00 96.69 101 ALA A O 1
ATOM 800 N N . THR A 1 102 ? 2.019 -3.581 -2.684 1.00 97.12 102 THR A N 1
ATOM 801 C CA . THR A 1 102 ? 0.880 -3.375 -3.586 1.00 97.12 102 THR A CA 1
ATOM 802 C C . THR A 1 102 ? -0.286 -4.286 -3.219 1.00 97.12 102 THR A C 1
ATOM 804 O O . THR A 1 102 ? -1.397 -3.804 -3.092 1.00 97.12 102 THR A O 1
ATOM 807 N N . ILE A 1 103 ? -0.048 -5.567 -2.926 1.00 98.25 103 ILE A N 1
ATOM 808 C CA . ILE A 1 103 ? -1.099 -6.493 -2.478 1.00 98.25 103 ILE A CA 1
ATOM 809 C C . ILE A 1 103 ? -1.771 -5.975 -1.201 1.00 98.25 103 ILE A C 1
ATOM 811 O O . ILE A 1 103 ? -2.993 -5.938 -1.140 1.00 98.25 103 ILE A O 1
ATOM 815 N N . ARG A 1 104 ? -1.003 -5.521 -0.199 1.00 98.50 104 ARG A N 1
ATOM 816 C CA . ARG A 1 104 ? -1.580 -4.930 1.024 1.00 98.50 104 ARG A CA 1
ATOM 817 C C . ARG A 1 104 ? -2.464 -3.716 0.727 1.00 98.50 104 ARG A C 1
ATOM 819 O O . ARG A 1 104 ? -3.511 -3.560 1.346 1.00 98.50 104 ARG A O 1
ATOM 826 N N . HIS A 1 105 ? -2.024 -2.869 -0.201 1.00 98.06 105 HIS A N 1
ATOM 827 C CA . HIS A 1 105 ? -2.775 -1.703 -0.650 1.00 98.06 105 HIS A CA 1
ATOM 828 C C . HIS A 1 105 ? -4.101 -2.118 -1.309 1.00 98.06 105 HIS A C 1
ATOM 830 O O . HIS A 1 105 ? -5.160 -1.682 -0.867 1.00 98.06 105 HIS A O 1
ATOM 836 N N . GLU A 1 106 ? -4.058 -3.019 -2.296 1.00 98.12 106 GLU A N 1
ATOM 837 C CA . GLU A 1 106 ? -5.264 -3.463 -3.009 1.00 98.12 106 GLU A CA 1
ATOM 838 C C . GLU A 1 106 ? -6.227 -4.246 -2.108 1.00 98.12 106 GLU A C 1
ATOM 840 O O . GLU A 1 106 ? -7.441 -4.100 -2.217 1.00 98.12 106 GLU A O 1
ATOM 845 N N . VAL A 1 107 ? -5.714 -5.029 -1.154 1.00 98.19 107 VAL A N 1
ATOM 846 C CA . VAL A 1 107 ? -6.552 -5.650 -0.117 1.00 98.19 107 VAL A CA 1
ATOM 847 C C . VAL A 1 107 ? -7.289 -4.581 0.694 1.00 98.19 107 VAL A C 1
ATOM 849 O O . VAL A 1 107 ? -8.463 -4.759 1.003 1.00 98.19 107 VAL A O 1
ATOM 852 N N . GLY A 1 108 ? -6.649 -3.449 0.999 1.00 97.50 108 GLY A N 1
ATOM 853 C CA . GLY A 1 108 ? -7.314 -2.317 1.645 1.00 97.50 108 GLY A CA 1
ATOM 854 C C . GLY A 1 108 ? -8.517 -1.797 0.856 1.00 97.50 108 GLY A C 1
ATOM 855 O O . GLY A 1 108 ? -9.577 -1.592 1.451 1.00 97.50 108 GLY A O 1
ATOM 856 N N . HIS A 1 109 ? -8.386 -1.650 -0.466 1.00 97.38 109 HIS A N 1
ATOM 857 C CA . HIS A 1 109 ? -9.505 -1.281 -1.346 1.00 97.38 109 HIS A CA 1
ATOM 858 C C . HIS A 1 109 ? -10.591 -2.354 -1.369 1.00 97.38 109 HIS A C 1
ATOM 860 O O . HIS A 1 109 ? -11.751 -2.052 -1.105 1.00 97.38 109 HIS A O 1
ATOM 866 N N . SER A 1 110 ? -10.215 -3.614 -1.590 1.00 97.62 110 SER A N 1
ATOM 867 C CA . SER A 1 110 ? -11.138 -4.757 -1.601 1.00 97.62 110 SER A CA 1
ATOM 868 C C . SER A 1 110 ? -11.993 -4.833 -0.335 1.00 97.62 110 SER A C 1
ATOM 870 O O . SER A 1 110 ? -13.225 -4.925 -0.404 1.00 97.62 110 SER A O 1
ATOM 872 N N . LEU A 1 111 ? -11.362 -4.713 0.835 1.00 96.94 111 LEU A N 1
ATOM 873 C CA . LEU A 1 111 ? -12.065 -4.736 2.112 1.00 96.94 111 LEU A CA 1
ATOM 874 C C . LEU A 1 111 ? -12.973 -3.508 2.282 1.00 96.94 111 LEU A C 1
ATOM 876 O O . LEU A 1 111 ? -14.094 -3.643 2.784 1.00 96.94 111 LEU A O 1
ATOM 880 N N . LEU A 1 112 ? -12.520 -2.320 1.864 1.00 95.62 112 LEU A N 1
ATOM 881 C CA . LEU A 1 112 ? -13.302 -1.086 1.955 1.00 95.62 112 LEU A CA 1
ATOM 882 C C . LEU A 1 112 ? -14.549 -1.137 1.071 1.00 95.62 112 LEU A C 1
ATOM 884 O O . LEU A 1 112 ? -15.634 -0.794 1.536 1.00 95.62 112 LEU A O 1
ATOM 888 N N . PHE A 1 113 ? -14.410 -1.576 -0.177 1.00 94.94 113 PHE A N 1
ATOM 889 C CA . PHE A 1 113 ? -15.516 -1.679 -1.130 1.00 94.94 113 PHE A CA 1
ATOM 890 C C . PHE A 1 113 ? -16.510 -2.771 -0.735 1.00 94.94 113 PHE A C 1
ATOM 892 O O . PHE A 1 113 ? -17.714 -2.593 -0.897 1.00 94.94 113 PHE A O 1
ATOM 899 N N . SER A 1 114 ? -16.034 -3.840 -0.091 1.00 94.44 114 SER A N 1
ATOM 900 C CA . SER A 1 114 ? -16.906 -4.860 0.504 1.00 94.44 114 SER A CA 1
ATOM 901 C C . SER A 1 114 ? -17.695 -4.342 1.720 1.00 94.44 114 SER A C 1
ATOM 903 O O . SER A 1 114 ? -18.780 -4.843 2.011 1.00 94.44 114 SER A O 1
ATOM 905 N N . SER A 1 115 ? -17.194 -3.325 2.437 1.00 92.12 115 SER A N 1
ATOM 906 C CA . SER A 1 115 ? -17.872 -2.721 3.597 1.00 92.12 115 SER A CA 1
ATOM 907 C C . SER A 1 115 ? -17.715 -1.188 3.642 1.00 92.12 115 SER A C 1
ATOM 909 O O . SER A 1 115 ? -17.053 -0.621 4.522 1.00 92.12 115 SER A O 1
ATOM 911 N N . PRO A 1 116 ? -18.380 -0.446 2.733 1.00 93.00 116 PRO A N 1
ATOM 912 C CA . PRO A 1 116 ? -18.113 0.979 2.524 1.00 93.00 116 PRO A CA 1
ATOM 913 C C . PRO A 1 116 ? -18.735 1.870 3.603 1.00 93.00 116 PRO A C 1
ATOM 915 O O . PRO A 1 116 ? -18.594 3.094 3.566 1.00 93.00 116 PRO A O 1
ATOM 918 N N . ARG A 1 117 ? -19.466 1.302 4.574 1.00 92.56 117 ARG A N 1
ATOM 919 C CA . ARG A 1 117 ? -20.176 2.055 5.626 1.00 92.56 117 ARG A CA 1
ATOM 920 C C . ARG A 1 117 ? -19.234 2.961 6.417 1.00 92.56 117 ARG A C 1
ATOM 922 O O . ARG A 1 117 ? -19.617 4.085 6.747 1.00 92.56 117 ARG A O 1
ATOM 929 N N . VAL A 1 118 ? -17.998 2.515 6.643 1.00 93.88 118 VAL A N 1
ATOM 930 C CA . VAL A 1 118 ? -16.988 3.270 7.394 1.00 93.88 118 VAL A CA 1
ATOM 931 C C . VAL A 1 118 ? -16.673 4.634 6.762 1.00 93.88 118 VAL A C 1
ATOM 933 O O . VAL A 1 118 ? -16.485 5.611 7.493 1.00 93.88 118 VAL A O 1
ATOM 936 N N . THR A 1 119 ? -16.726 4.749 5.428 1.00 94.69 119 THR A N 1
ATOM 937 C CA . THR A 1 119 ? -16.412 5.990 4.687 1.00 94.69 119 THR A CA 1
ATOM 938 C C . THR A 1 119 ? -17.379 7.136 4.993 1.00 94.69 119 THR A C 1
ATOM 940 O O . THR A 1 119 ? -17.053 8.316 4.842 1.00 94.69 119 THR A O 1
ATOM 943 N N . ARG A 1 120 ? -18.587 6.803 5.468 1.00 93.38 120 ARG A N 1
ATOM 944 C CA . ARG A 1 120 ? -19.633 7.774 5.813 1.00 93.38 120 ARG A CA 1
ATOM 945 C C . ARG A 1 120 ? -19.466 8.347 7.218 1.00 93.38 120 ARG A C 1
ATOM 947 O O . ARG A 1 120 ? -20.115 9.340 7.546 1.00 93.38 120 ARG A O 1
ATOM 954 N N . THR A 1 121 ? -18.609 7.750 8.046 1.00 95.00 121 THR A N 1
ATOM 955 C CA . THR A 1 121 ? -18.429 8.188 9.431 1.00 95.00 121 THR A CA 1
ATOM 956 C C . THR A 1 121 ? -17.702 9.539 9.498 1.00 95.00 121 THR A C 1
ATOM 958 O O . THR A 1 121 ? -16.779 9.795 8.716 1.00 95.00 121 THR A O 1
ATOM 961 N N . PRO A 1 122 ?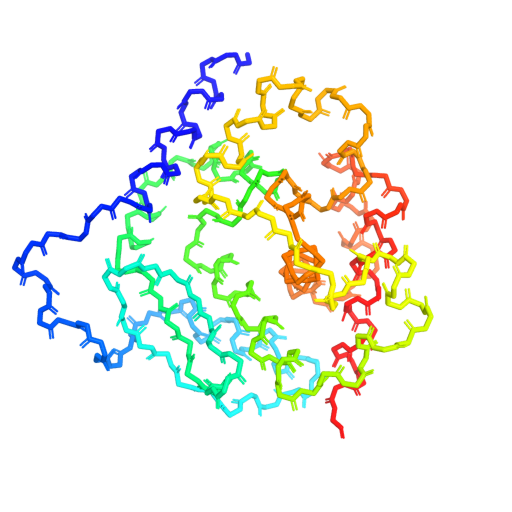 -18.040 10.414 10.466 1.00 95.94 122 PRO A N 1
ATOM 962 C CA . PRO A 1 122 ? -17.320 11.673 10.656 1.00 95.94 122 PRO A CA 1
ATOM 963 C C . PRO A 1 122 ? -15.824 11.472 10.922 1.00 95.94 122 PRO A C 1
ATOM 965 O O . PRO A 1 122 ? -15.007 12.293 10.511 1.00 95.94 122 PRO A O 1
ATOM 968 N N . ARG A 1 123 ? -15.452 10.376 11.600 1.00 95.75 123 ARG A N 1
ATOM 969 C CA . ARG A 1 123 ? -14.051 10.062 11.904 1.00 95.75 123 ARG A CA 1
ATOM 970 C C . ARG A 1 123 ? -13.259 9.749 10.636 1.00 95.75 123 ARG A C 1
ATOM 972 O O . ARG A 1 123 ? -12.201 10.342 10.456 1.00 95.75 123 ARG A O 1
ATOM 979 N N . PHE A 1 124 ? -13.791 8.904 9.752 1.00 96.69 124 PHE A N 1
ATOM 980 C CA . PHE A 1 124 ? -13.157 8.609 8.467 1.00 96.69 124 PHE A CA 1
ATOM 981 C C . PHE A 1 124 ? -12.971 9.886 7.641 1.00 96.69 124 PHE A C 1
ATOM 983 O O . PHE A 1 124 ? -11.857 10.206 7.233 1.00 96.69 124 PHE A O 1
ATOM 990 N N . ARG A 1 125 ? -14.036 10.682 7.477 1.00 95.75 125 ARG A N 1
ATOM 991 C CA . ARG A 1 125 ? -13.988 11.911 6.666 1.00 95.75 125 ARG A CA 1
ATOM 992 C C . ARG A 1 125 ? -12.964 12.927 7.164 1.00 95.75 125 ARG A C 1
ATOM 994 O O . ARG A 1 125 ? -12.306 13.569 6.355 1.00 95.75 125 ARG A O 1
ATOM 1001 N N . ARG A 1 126 ? -12.796 13.060 8.484 1.00 95.94 126 ARG A N 1
ATOM 1002 C CA . ARG A 1 126 ? -11.767 13.940 9.068 1.00 95.94 126 ARG A CA 1
ATOM 1003 C C . ARG A 1 126 ? -10.343 13.461 8.791 1.00 95.94 126 ARG A C 1
ATOM 1005 O O . ARG A 1 126 ? -9.447 14.291 8.664 1.00 95.94 126 ARG A O 1
ATOM 1012 N N . LEU A 1 127 ? -10.125 12.148 8.752 1.00 96.69 127 LEU A N 1
ATOM 1013 C CA . LEU A 1 127 ? -8.793 11.569 8.587 1.00 96.69 127 LEU A CA 1
ATOM 1014 C C . LEU A 1 127 ? -8.378 11.466 7.119 1.00 96.69 127 LEU A C 1
ATOM 1016 O O . LEU A 1 127 ? -7.238 11.803 6.811 1.00 96.69 127 LEU A O 1
ATOM 1020 N N . PHE A 1 128 ? -9.284 11.042 6.238 1.00 96.06 128 PHE A N 1
ATOM 1021 C CA . PHE A 1 128 ? -8.969 10.694 4.847 1.00 96.06 128 PHE A CA 1
ATOM 1022 C C . PHE A 1 128 ? -9.597 11.643 3.816 1.00 96.06 128 PHE A C 1
ATOM 1024 O O . PHE A 1 128 ? -9.071 11.787 2.715 1.00 96.06 128 PHE A O 1
ATOM 1031 N N . GLY A 1 129 ? -10.689 12.327 4.169 1.00 93.31 129 GLY A N 1
ATOM 1032 C CA . GLY A 1 129 ? -11.491 13.148 3.256 1.00 93.31 129 GLY A CA 1
ATOM 1033 C C . GLY A 1 129 ? -12.817 12.490 2.854 1.00 93.31 129 GLY A C 1
ATOM 1034 O O . GLY A 1 129 ? -13.164 11.409 3.332 1.00 93.31 129 GLY A O 1
ATOM 1035 N N . ASP A 1 130 ? -13.591 13.169 2.002 1.00 90.12 130 ASP A N 1
ATOM 1036 C CA . ASP A 1 130 ? -14.890 12.682 1.520 1.00 90.12 130 ASP A CA 1
ATOM 1037 C C . ASP A 1 130 ? -14.736 11.968 0.176 1.00 90.12 130 ASP A C 1
ATOM 1039 O O . ASP A 1 130 ? -14.427 12.589 -0.836 1.00 90.12 130 ASP A O 1
ATOM 1043 N N . VAL A 1 131 ? -14.989 10.663 0.174 1.00 88.81 131 VAL A N 1
ATOM 1044 C CA . VAL A 1 131 ? -14.873 9.790 -1.004 1.00 88.81 131 VAL A CA 1
ATOM 1045 C C . VAL A 1 131 ? -15.897 10.092 -2.101 1.00 88.81 131 VAL A C 1
ATOM 1047 O O . VAL A 1 131 ? -15.726 9.659 -3.230 1.00 88.81 131 VAL A O 1
ATOM 1050 N N . ARG A 1 132 ? -16.963 10.845 -1.793 1.00 82.81 132 ARG A N 1
ATOM 1051 C CA . ARG A 1 132 ? -18.014 11.205 -2.765 1.00 82.81 132 ARG A CA 1
ATOM 1052 C C . ARG A 1 132 ? -17.611 12.350 -3.689 1.00 82.81 132 ARG A C 1
ATOM 1054 O O . ARG A 1 132 ? -18.311 12.641 -4.653 1.00 82.81 132 ARG A O 1
ATOM 1061 N N . VAL A 1 133 ? -16.539 13.059 -3.351 1.00 80.12 133 VAL A N 1
ATOM 1062 C CA . VAL A 1 133 ? -16.028 14.152 -4.172 1.00 80.12 133 VAL A CA 1
ATOM 1063 C C . VAL A 1 133 ? -15.197 13.544 -5.293 1.00 80.12 133 VAL A C 1
ATOM 1065 O O . VAL A 1 133 ? -14.297 12.756 -5.035 1.00 80.12 133 VAL A O 1
ATOM 1068 N N . ALA A 1 134 ? -15.472 13.925 -6.540 1.00 73.31 134 ALA A N 1
ATOM 1069 C CA . ALA A 1 134 ? -14.652 13.495 -7.663 1.00 73.31 134 ALA A CA 1
ATOM 1070 C C . ALA A 1 134 ? -13.280 14.187 -7.602 1.00 73.31 134 ALA A C 1
ATOM 1072 O O . ALA A 1 134 ? -13.185 15.411 -7.740 1.00 73.31 134 ALA A O 1
ATOM 1073 N N . TYR A 1 135 ? -12.208 13.412 -7.430 1.00 69.88 135 TYR A N 1
ATOM 1074 C CA . TYR A 1 135 ? -10.839 13.917 -7.546 1.00 69.88 135 TYR A CA 1
ATOM 1075 C C . TYR A 1 135 ? -10.235 13.485 -8.881 1.00 69.88 135 TYR A C 1
ATOM 1077 O O . TYR A 1 135 ? -10.401 12.353 -9.325 1.00 69.88 135 TYR A O 1
ATOM 1085 N N . ARG A 1 136 ? -9.489 14.386 -9.526 1.00 68.12 136 ARG A N 1
ATOM 1086 C CA . ARG A 1 136 ? -8.694 14.037 -10.710 1.00 68.12 136 ARG A CA 1
ATOM 1087 C C . ARG A 1 136 ? -7.416 13.335 -10.261 1.00 68.12 136 ARG A C 1
ATOM 1089 O O . ARG A 1 136 ? -6.549 13.980 -9.668 1.00 68.12 136 ARG A O 1
ATOM 1096 N N . VAL A 1 137 ? -7.303 12.049 -10.571 1.00 74.38 137 VAL A N 1
ATOM 1097 C CA . VAL A 1 137 ? -6.152 11.208 -10.226 1.00 74.38 137 VAL A CA 1
ATOM 1098 C C . VAL A 1 137 ? -5.456 10.779 -11.518 1.00 74.38 137 VAL A C 1
ATOM 1100 O O . VAL A 1 137 ? -6.096 10.261 -12.427 1.00 74.38 137 VAL A O 1
ATOM 1103 N N . GLY A 1 138 ? -4.163 11.078 -11.643 1.00 79.19 138 GLY A N 1
ATOM 1104 C CA . GLY A 1 138 ? -3.304 10.540 -12.700 1.00 79.19 138 GLY A CA 1
ATOM 1105 C C . GLY A 1 138 ? -2.673 9.206 -12.303 1.00 79.19 138 GLY A C 1
ATOM 1106 O O . GLY A 1 138 ? -2.958 8.658 -11.241 1.00 79.19 138 GLY A O 1
ATOM 1107 N N . THR A 1 139 ? -1.754 8.701 -13.127 1.00 85.81 139 THR A N 1
ATOM 1108 C CA . THR A 1 139 ? -1.005 7.483 -12.786 1.00 85.81 139 THR A CA 1
ATOM 1109 C C . THR A 1 139 ? -0.200 7.667 -11.493 1.00 85.81 139 THR A C 1
ATOM 1111 O O . THR A 1 139 ? 0.179 8.787 -11.133 1.00 85.81 139 THR A O 1
ATOM 1114 N N . VAL A 1 140 ? 0.143 6.566 -10.814 1.00 86.75 140 VAL A N 1
ATOM 1115 C CA . VAL A 1 140 ? 1.026 6.585 -9.628 1.00 86.75 140 VAL A CA 1
ATOM 1116 C C . VAL A 1 140 ? 2.304 7.389 -9.899 1.00 86.75 140 VAL A C 1
ATOM 1118 O O . VAL A 1 140 ? 2.705 8.228 -9.090 1.00 86.75 140 VAL A O 1
ATOM 1121 N N . VAL A 1 141 ? 2.928 7.168 -11.061 1.00 90.31 141 VAL A N 1
ATOM 1122 C CA . VAL A 1 141 ? 4.173 7.835 -11.470 1.00 90.31 141 VAL A CA 1
ATOM 1123 C C . VAL A 1 141 ? 3.963 9.345 -11.591 1.00 90.31 141 VAL A C 1
ATOM 1125 O O . VAL A 1 141 ? 4.761 10.127 -11.060 1.00 90.31 141 VAL A O 1
ATOM 1128 N N . ASP A 1 142 ? 2.871 9.766 -12.228 1.00 90.69 142 ASP A N 1
ATOM 1129 C CA . ASP A 1 142 ? 2.553 11.179 -12.422 1.00 90.69 142 ASP A CA 1
ATOM 1130 C C . ASP A 1 142 ? 2.214 11.877 -11.111 1.00 90.69 142 ASP A C 1
ATOM 1132 O O . ASP A 1 142 ? 2.696 12.983 -10.851 1.00 90.69 142 ASP A O 1
ATOM 1136 N N . GLU A 1 143 ? 1.409 11.239 -10.263 1.00 92.31 143 GLU A N 1
ATOM 1137 C CA . GLU A 1 143 ? 0.989 11.794 -8.983 1.00 92.31 143 GLU A CA 1
ATOM 1138 C C . GLU A 1 143 ? 2.173 11.921 -8.013 1.00 92.31 143 GLU A C 1
ATOM 1140 O O . GLU A 1 143 ? 2.348 12.975 -7.384 1.00 92.31 143 GLU A O 1
ATOM 1145 N N . VAL A 1 144 ? 3.041 10.910 -7.929 1.00 92.50 144 VAL A N 1
ATOM 1146 C CA . VAL A 1 144 ? 4.267 10.973 -7.120 1.00 92.50 144 VAL A CA 1
ATOM 1147 C C . VAL A 1 144 ? 5.237 12.010 -7.693 1.00 92.50 144 VAL A C 1
ATOM 1149 O O . VAL A 1 144 ? 5.718 12.882 -6.961 1.00 92.50 144 VAL A O 1
ATOM 1152 N N . GLY A 1 145 ? 5.476 11.994 -9.007 1.00 93.31 145 GLY A N 1
ATOM 1153 C CA . GLY A 1 145 ? 6.357 12.944 -9.688 1.00 93.31 145 GLY A CA 1
ATOM 1154 C C . GLY A 1 145 ? 5.904 14.398 -9.528 1.00 93.31 145 GLY A C 1
ATOM 1155 O O . GLY A 1 145 ? 6.713 15.280 -9.227 1.00 93.31 145 GLY A O 1
ATOM 1156 N N . ARG A 1 146 ? 4.597 14.665 -9.652 1.00 93.50 146 ARG A N 1
ATOM 1157 C CA . ARG A 1 146 ? 3.997 15.990 -9.428 1.00 93.50 146 ARG A CA 1
ATOM 1158 C C . ARG A 1 146 ? 4.234 16.477 -8.001 1.00 93.50 146 ARG A C 1
ATOM 1160 O O . ARG A 1 146 ? 4.529 17.656 -7.806 1.00 93.50 146 ARG A O 1
ATOM 1167 N N . ARG A 1 147 ? 4.130 15.600 -7.000 1.00 94.25 147 ARG A N 1
ATOM 1168 C CA . ARG A 1 147 ? 4.333 15.963 -5.586 1.00 94.25 147 ARG A CA 1
ATOM 1169 C C . ARG A 1 147 ? 5.796 16.198 -5.247 1.00 94.25 147 ARG A C 1
ATOM 1171 O O . ARG A 1 147 ? 6.083 17.166 -4.544 1.00 94.25 147 ARG A O 1
ATOM 1178 N N . ILE A 1 148 ? 6.704 15.405 -5.818 1.00 94.12 148 ILE A N 1
ATOM 1179 C CA . ILE A 1 148 ? 8.154 15.638 -5.751 1.00 94.12 148 ILE A CA 1
ATOM 1180 C C . ILE A 1 148 ? 8.499 17.027 -6.294 1.00 94.12 148 ILE A C 1
ATOM 1182 O O . ILE A 1 148 ? 9.183 17.788 -5.615 1.00 94.12 148 ILE A O 1
ATOM 1186 N N . ARG A 1 149 ? 7.964 17.410 -7.464 1.00 93.94 149 ARG A N 1
ATOM 1187 C CA . ARG A 1 149 ? 8.177 18.756 -8.035 1.00 93.94 149 ARG A CA 1
ATOM 1188 C C . ARG A 1 149 ? 7.663 19.887 -7.139 1.00 93.94 149 ARG A C 1
ATOM 1190 O O . ARG A 1 149 ? 8.153 21.003 -7.232 1.00 93.94 149 ARG A O 1
ATOM 1197 N N . ARG A 1 150 ? 6.704 19.606 -6.252 1.00 92.69 150 ARG A N 1
ATOM 1198 C CA . ARG A 1 150 ? 6.152 20.559 -5.274 1.00 92.69 150 ARG A CA 1
ATOM 1199 C C . ARG A 1 150 ? 6.796 20.436 -3.880 1.00 92.69 150 ARG A C 1
ATOM 1201 O O . ARG A 1 150 ? 6.112 20.652 -2.872 1.00 92.69 150 ARG A O 1
ATOM 1208 N N . GLY A 1 151 ? 8.068 20.043 -3.831 1.00 91.00 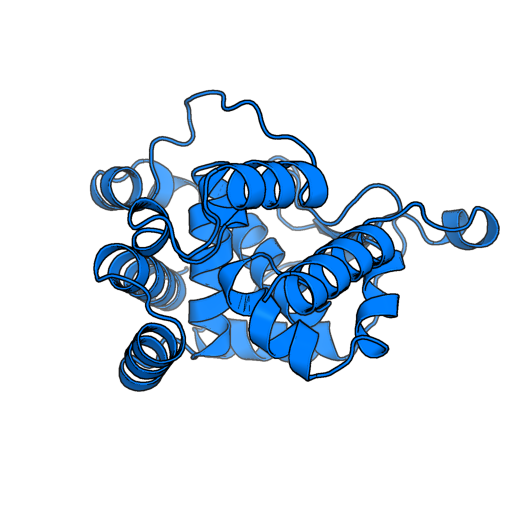151 GLY A N 1
ATOM 1209 C CA . GLY A 1 151 ? 8.886 19.955 -2.617 1.00 91.00 151 GLY A CA 1
ATOM 1210 C C . GLY A 1 151 ? 9.014 18.556 -2.008 1.00 91.00 151 GLY A C 1
ATOM 1211 O O . GLY A 1 151 ? 9.745 18.399 -1.041 1.00 91.00 151 GLY A O 1
ATOM 1212 N N . GLY A 1 152 ? 8.337 17.533 -2.548 1.00 91.62 152 GLY A N 1
ATOM 1213 C CA . GLY A 1 152 ? 8.452 16.154 -2.049 1.00 91.62 152 GLY A CA 1
ATOM 1214 C C . GLY A 1 152 ? 8.227 16.047 -0.539 1.00 91.62 152 GLY A C 1
ATOM 1215 O O . GLY A 1 152 ? 7.494 16.850 0.023 1.00 91.62 152 GLY A O 1
ATOM 1216 N N . LEU A 1 153 ? 8.866 15.086 0.128 1.00 90.94 153 LEU A N 1
ATOM 1217 C CA . LEU A 1 153 ? 8.721 14.899 1.580 1.00 90.94 153 LEU A CA 1
ATOM 1218 C C . LEU A 1 153 ? 9.305 16.042 2.430 1.00 90.94 153 LEU A C 1
ATOM 1220 O O . LEU A 1 153 ? 8.990 16.121 3.610 1.00 90.94 153 LEU A O 1
ATOM 1224 N N . GLU A 1 154 ? 10.088 16.954 1.845 1.00 90.94 154 GLU A N 1
ATOM 1225 C CA . GLU A 1 154 ? 10.557 18.164 2.538 1.00 90.94 154 GLU A CA 1
ATOM 1226 C C . GLU A 1 154 ? 9.425 19.181 2.734 1.00 90.94 154 GLU A C 1
ATOM 1228 O O . GLU A 1 154 ? 9.499 20.041 3.607 1.00 90.94 154 GLU A O 1
ATOM 1233 N N . ASN A 1 155 ? 8.349 19.090 1.945 1.00 92.88 155 ASN A N 1
ATOM 1234 C CA . ASN A 1 155 ? 7.179 19.933 2.127 1.00 92.88 155 ASN A CA 1
ATOM 1235 C C . ASN A 1 155 ? 6.359 19.444 3.343 1.00 92.88 155 ASN A C 1
ATOM 1237 O O . ASN A 1 155 ? 5.772 18.354 3.274 1.00 92.88 155 ASN A O 1
ATOM 1241 N N . PRO A 1 156 ? 6.221 20.255 4.416 1.00 90.44 156 PRO A N 1
ATOM 1242 C CA . PRO A 1 156 ? 5.615 19.824 5.679 1.00 90.44 156 PRO A CA 1
ATOM 1243 C C . PRO A 1 156 ? 4.188 19.289 5.549 1.00 90.44 156 PRO A C 1
ATOM 1245 O O . PRO A 1 156 ? 3.756 18.475 6.365 1.00 90.44 156 PRO A O 1
ATOM 1248 N N . ARG A 1 157 ? 3.446 19.688 4.505 1.00 91.25 157 ARG A N 1
ATOM 1249 C CA . ARG A 1 157 ? 2.085 19.184 4.274 1.00 91.25 157 ARG A CA 1
ATOM 1250 C C . ARG A 1 157 ? 2.039 17.668 4.102 1.00 91.25 157 ARG A C 1
ATOM 1252 O O . ARG A 1 157 ? 1.054 17.052 4.496 1.00 91.25 157 ARG A O 1
ATOM 1259 N N . TYR A 1 158 ? 3.087 17.060 3.539 1.00 93.50 158 TYR A N 1
ATOM 1260 C CA . TYR A 1 158 ? 3.097 15.620 3.291 1.00 93.50 158 TYR A CA 1
ATOM 1261 C C . TYR A 1 158 ? 3.488 14.803 4.520 1.00 93.50 158 TYR A C 1
ATOM 1263 O O . TYR A 1 158 ? 3.328 13.588 4.507 1.00 93.50 158 TYR A O 1
ATOM 1271 N N . ARG A 1 159 ? 3.882 15.444 5.630 1.00 92.19 159 ARG A N 1
ATOM 1272 C CA . ARG A 1 159 ? 3.953 14.770 6.936 1.00 92.19 159 ARG A CA 1
ATOM 1273 C C . ARG A 1 159 ? 2.583 14.283 7.405 1.00 92.19 159 ARG A C 1
ATOM 1275 O O . ARG A 1 159 ? 2.508 13.383 8.228 1.00 92.19 159 ARG A O 1
ATOM 1282 N N . ARG A 1 160 ? 1.496 14.860 6.883 1.00 93.25 160 ARG A N 1
ATOM 1283 C CA . ARG A 1 160 ? 0.121 14.504 7.255 1.00 93.25 160 ARG A CA 1
ATOM 1284 C C . ARG A 1 160 ? -0.427 13.279 6.525 1.00 93.25 160 ARG A C 1
ATOM 1286 O O . ARG A 1 160 ? -1.550 12.899 6.813 1.00 93.25 160 ARG A O 1
ATOM 1293 N N . VAL A 1 161 ? 0.317 12.702 5.585 1.00 93.81 161 VAL A N 1
ATOM 1294 C CA . VAL A 1 161 ? -0.111 11.529 4.814 1.00 93.81 161 VAL A CA 1
ATOM 1295 C C . VAL A 1 161 ? 0.923 10.417 4.909 1.00 93.81 161 VAL A C 1
ATOM 1297 O O . VAL A 1 161 ? 2.126 10.675 5.039 1.00 93.81 161 VAL A O 1
ATOM 1300 N N . VAL A 1 162 ? 0.442 9.180 4.800 1.00 95.56 162 VAL A N 1
ATOM 1301 C CA . VAL A 1 162 ? 1.275 7.974 4.841 1.00 95.56 162 VAL A CA 1
ATOM 1302 C C . VAL A 1 162 ? 2.308 7.966 3.713 1.00 95.56 162 VAL A C 1
ATOM 1304 O O . VAL A 1 162 ? 3.485 7.728 3.962 1.00 95.56 162 VAL A O 1
ATOM 1307 N N . SER A 1 163 ? 1.921 8.324 2.490 1.00 96.06 163 SER A N 1
ATOM 1308 C CA . SER A 1 163 ? 2.843 8.431 1.356 1.00 96.06 163 SER A CA 1
ATOM 1309 C C . SER A 1 163 ? 2.496 9.599 0.433 1.00 96.06 163 SER A C 1
ATOM 1311 O O . SER A 1 163 ? 1.433 10.211 0.541 1.00 96.06 163 SER A O 1
ATOM 1313 N N . LEU A 1 164 ? 3.389 9.946 -0.498 1.00 95.06 164 LEU A N 1
ATOM 1314 C CA . LEU A 1 164 ? 3.058 10.937 -1.525 1.00 95.06 164 LEU A CA 1
ATOM 1315 C C . LEU A 1 164 ? 1.880 10.471 -2.386 1.00 95.06 164 LEU A C 1
ATOM 1317 O O . LEU A 1 164 ? 1.024 11.293 -2.707 1.00 95.06 164 LEU A O 1
ATOM 1321 N N . TYR A 1 165 ? 1.806 9.184 -2.725 1.00 93.62 165 TYR A N 1
ATOM 1322 C CA . TYR A 1 165 ? 0.683 8.637 -3.480 1.00 93.62 165 TYR A CA 1
ATOM 1323 C C . TYR A 1 165 ? -0.640 8.763 -2.718 1.00 93.62 165 TYR A C 1
ATOM 1325 O O . TYR A 1 165 ? -1.622 9.210 -3.309 1.00 93.62 165 TYR A O 1
ATOM 1333 N N . ALA A 1 166 ? -0.640 8.527 -1.400 1.00 91.31 166 ALA A N 1
ATOM 1334 C CA . ALA A 1 166 ? -1.813 8.713 -0.543 1.00 91.31 166 ALA A CA 1
ATOM 1335 C C . ALA A 1 166 ? -2.460 10.097 -0.728 1.00 91.31 166 ALA A C 1
ATOM 1337 O O . ALA A 1 166 ? -3.674 10.219 -0.786 1.00 91.31 166 ALA A O 1
ATOM 1338 N N . ALA A 1 167 ? -1.679 11.165 -0.910 1.00 89.75 167 ALA A N 1
ATOM 1339 C CA . ALA A 1 167 ? -2.220 12.518 -1.080 1.00 89.75 167 ALA A CA 1
ATOM 1340 C C . ALA A 1 167 ? -3.027 12.747 -2.384 1.00 89.75 167 ALA A C 1
ATOM 1342 O O . ALA A 1 167 ? -3.324 13.902 -2.700 1.00 89.75 167 ALA A O 1
ATOM 1343 N N . SER A 1 168 ? -3.312 11.717 -3.186 1.00 87.31 168 SER A N 1
ATOM 1344 C CA . SER A 1 168 ? -4.092 11.783 -4.433 1.00 87.31 168 SER A CA 1
ATOM 1345 C C . SER A 1 168 ? -5.603 11.739 -4.224 1.00 87.31 168 SER A C 1
ATOM 1347 O O . SER A 1 168 ? -6.303 12.564 -4.807 1.00 87.31 168 SER A O 1
ATOM 1349 N N . HIS A 1 169 ? -6.095 10.835 -3.379 1.00 90.69 169 HIS A N 1
ATOM 1350 C CA . HIS A 1 169 ? -7.521 10.570 -3.212 1.00 90.69 169 HIS A CA 1
ATOM 1351 C C . HIS A 1 169 ? -7.799 9.989 -1.813 1.00 90.69 169 HIS A C 1
ATOM 1353 O O . HIS A 1 169 ? -6.948 9.274 -1.284 1.00 90.69 169 HIS A O 1
ATOM 1359 N N . PRO A 1 170 ? -8.968 10.239 -1.190 1.00 93.50 170 PRO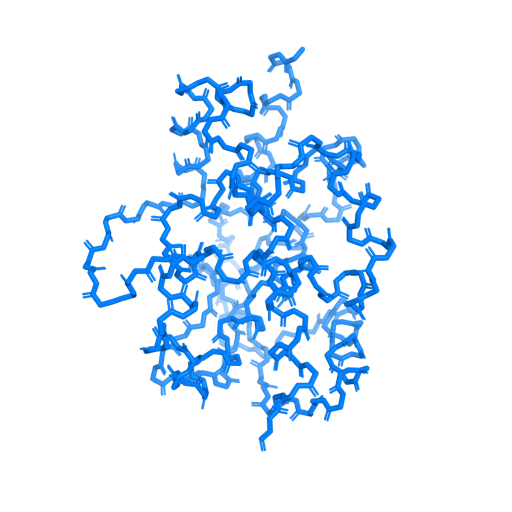 A N 1
ATOM 1360 C CA . PRO A 1 170 ? -9.316 9.649 0.107 1.00 93.50 170 PRO A CA 1
ATOM 1361 C C . PRO A 1 170 ? -9.236 8.112 0.164 1.00 93.50 170 PRO A C 1
ATOM 1363 O O . PRO A 1 170 ? -8.714 7.579 1.140 1.00 93.50 170 PRO A O 1
ATOM 1366 N N . HIS A 1 171 ? -9.684 7.402 -0.882 1.00 93.19 171 HIS A N 1
ATOM 1367 C CA . HIS A 1 171 ? -9.489 5.942 -1.006 1.00 93.19 171 HIS A CA 1
ATOM 1368 C C . HIS A 1 171 ? -8.006 5.553 -0.937 1.00 93.19 171 HIS A C 1
ATOM 1370 O O . HIS A 1 171 ? -7.641 4.663 -0.180 1.00 93.19 171 HIS A O 1
ATOM 1376 N N . GLU A 1 172 ? -7.138 6.276 -1.643 1.00 94.81 172 GLU A N 1
ATOM 1377 C CA . GLU A 1 172 ? -5.697 6.005 -1.662 1.00 94.81 172 GLU A CA 1
ATOM 1378 C C . GLU A 1 172 ? -5.033 6.309 -0.317 1.00 94.81 172 GLU A C 1
ATOM 1380 O O . GLU A 1 172 ? -4.135 5.588 0.114 1.00 94.81 172 GLU A O 1
ATOM 1385 N N . GLN A 1 173 ? -5.500 7.341 0.400 1.00 95.69 173 GLN A N 1
ATOM 1386 C CA . GLN A 1 173 ? -5.053 7.589 1.775 1.00 95.69 173 GLN A CA 1
ATOM 1387 C C . GLN A 1 173 ? -5.399 6.432 2.702 1.00 95.69 173 GLN A C 1
ATOM 1389 O O . GLN A 1 173 ? -4.579 6.053 3.538 1.00 95.69 173 GLN A O 1
ATOM 1394 N N . PHE A 1 174 ? -6.607 5.890 2.565 1.00 97.50 174 PHE A N 1
ATOM 1395 C CA . PHE A 1 174 ? -7.048 4.767 3.372 1.00 97.50 174 PHE A CA 1
ATOM 1396 C C . PHE A 1 174 ? -6.278 3.484 3.036 1.00 97.50 174 PHE A C 1
ATOM 1398 O O . PHE A 1 174 ? -5.739 2.853 3.941 1.00 97.50 174 PHE A O 1
ATOM 1405 N N . ALA A 1 175 ? -6.155 3.131 1.755 1.00 97.44 175 ALA A N 1
ATOM 1406 C CA . ALA A 1 175 ? -5.431 1.939 1.319 1.00 97.44 175 ALA A CA 1
ATOM 1407 C C . ALA A 1 175 ? -3.940 1.984 1.698 1.00 97.44 175 ALA A C 1
ATOM 1409 O O . ALA A 1 175 ? -3.379 0.991 2.161 1.00 97.44 175 ALA A O 1
ATOM 1410 N N . GLU A 1 176 ? -3.297 3.154 1.615 1.00 98.00 176 GLU A N 1
ATOM 1411 C CA . GLU A 1 176 ? -1.926 3.328 2.105 1.00 98.00 176 GLU A CA 1
ATOM 1412 C C . GLU A 1 176 ? -1.824 3.204 3.633 1.00 98.00 176 GLU A C 1
ATOM 1414 O O . GLU A 1 176 ? -0.840 2.661 4.134 1.00 98.00 176 GLU A O 1
ATOM 1419 N N . ALA A 1 177 ? -2.834 3.644 4.387 1.00 98.31 177 ALA A N 1
ATOM 1420 C CA . ALA A 1 177 ? -2.881 3.421 5.831 1.00 98.31 177 ALA A CA 1
ATOM 1421 C C . ALA A 1 177 ? -3.063 1.935 6.180 1.00 98.31 177 ALA A C 1
ATOM 1423 O O . ALA A 1 177 ? -2.351 1.432 7.050 1.00 98.31 177 ALA A O 1
ATOM 1424 N N . VAL A 1 178 ? -3.934 1.212 5.463 1.00 98.44 178 VAL A N 1
ATOM 1425 C CA . VAL A 1 178 ? -4.084 -0.250 5.586 1.00 98.44 178 VAL A CA 1
ATOM 1426 C C . VAL A 1 178 ? -2.769 -0.958 5.277 1.00 98.44 178 VAL A C 1
ATOM 1428 O O . VAL A 1 178 ? -2.372 -1.860 6.011 1.00 98.44 178 VAL A O 1
ATOM 1431 N N . ARG A 1 179 ? -2.040 -0.515 4.247 1.00 98.25 179 ARG A N 1
ATOM 1432 C CA . ARG A 1 179 ? -0.742 -1.091 3.887 1.00 98.25 179 ARG A CA 1
ATO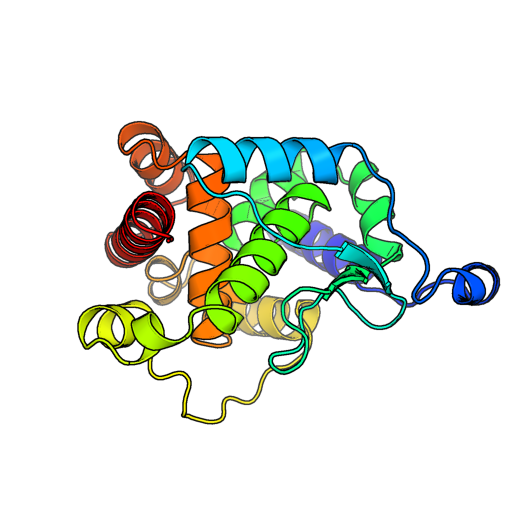M 1433 C C . ARG A 1 179 ? 0.245 -1.084 5.049 1.00 98.25 179 ARG A C 1
ATOM 1435 O O . ARG A 1 179 ? 0.932 -2.085 5.258 1.00 98.25 179 ARG A O 1
ATOM 1442 N N . ILE A 1 180 ? 0.319 0.023 5.786 1.00 98.00 180 ILE A N 1
ATOM 1443 C CA . ILE A 1 180 ? 1.191 0.114 6.961 1.00 98.00 180 ILE A CA 1
ATOM 1444 C C . ILE A 1 180 ? 0.598 -0.655 8.138 1.00 98.00 180 ILE A C 1
ATOM 1446 O O . ILE A 1 180 ? 1.332 -1.409 8.762 1.00 98.00 180 ILE A O 1
ATOM 1450 N N . ALA A 1 181 ? -0.710 -0.559 8.388 1.00 98.50 181 ALA A N 1
ATOM 1451 C CA . ALA A 1 181 ? -1.366 -1.301 9.465 1.00 98.50 181 ALA A CA 1
ATOM 1452 C C . ALA A 1 181 ? -1.160 -2.822 9.344 1.00 98.50 181 ALA A C 1
ATOM 1454 O O . ALA A 1 181 ? -0.885 -3.481 10.341 1.00 98.50 181 ALA A O 1
ATOM 1455 N N . LEU A 1 182 ? -1.223 -3.384 8.133 1.00 98.44 182 LEU A N 1
ATOM 1456 C CA . LEU A 1 182 ? -0.902 -4.794 7.886 1.00 98.44 182 LEU A CA 1
ATOM 1457 C C . LEU A 1 182 ? 0.590 -5.083 8.104 1.00 98.44 182 LEU A C 1
ATOM 1459 O O . LEU A 1 182 ? 0.938 -6.059 8.765 1.00 98.44 182 LEU A O 1
ATOM 1463 N N . ALA A 1 183 ? 1.476 -4.213 7.605 1.00 97.12 183 ALA A N 1
ATOM 1464 C CA . ALA A 1 183 ? 2.923 -4.376 7.753 1.00 97.12 183 ALA A CA 1
ATOM 1465 C C . ALA A 1 183 ? 3.388 -4.347 9.219 1.00 97.12 183 ALA A C 1
ATOM 1467 O O . ALA A 1 183 ? 4.330 -5.053 9.570 1.00 97.12 183 ALA A O 1
ATOM 1468 N N . THR A 1 184 ? 2.724 -3.553 10.059 1.00 97.81 184 THR A N 1
ATOM 1469 C CA . THR A 1 184 ? 2.980 -3.452 11.501 1.00 97.81 184 THR A CA 1
ATOM 1470 C C . THR A 1 184 ? 2.081 -4.369 12.327 1.00 97.81 184 THR A C 1
ATOM 1472 O O . THR A 1 184 ? 2.172 -4.364 13.549 1.00 97.81 184 THR A O 1
ATOM 1475 N N . ARG A 1 185 ? 1.188 -5.143 11.690 1.00 96.94 185 ARG A N 1
ATOM 1476 C CA . ARG A 1 185 ? 0.157 -5.968 12.350 1.00 96.94 185 ARG A CA 1
ATOM 1477 C C . ARG A 1 185 ? -0.724 -5.187 13.335 1.00 96.94 185 ARG A C 1
ATOM 1479 O O . ARG A 1 185 ? -1.249 -5.753 14.286 1.00 96.94 185 ARG A O 1
ATOM 1486 N N . GLY A 1 186 ? -0.861 -3.879 13.128 1.00 97.00 186 GLY A N 1
ATOM 1487 C CA . GLY A 1 186 ? -1.590 -2.987 14.024 1.00 97.00 186 GLY A CA 1
ATOM 1488 C C . GLY A 1 186 ? -0.898 -2.740 15.366 1.00 97.00 186 GLY A C 1
ATOM 1489 O O . GLY A 1 186 ? -1.494 -2.096 16.226 1.00 97.00 186 GLY A O 1
ATOM 1490 N N . ASP A 1 187 ? 0.338 -3.216 15.548 1.00 98.00 187 ASP A N 1
ATOM 1491 C CA . ASP A 1 187 ? 1.112 -2.979 16.761 1.00 98.00 187 ASP A CA 1
ATOM 1492 C C . ASP A 1 187 ? 1.456 -1.493 16.886 1.00 98.00 187 ASP A C 1
ATOM 1494 O O . ASP A 1 187 ? 2.014 -0.877 15.972 1.00 98.00 187 ASP A O 1
ATOM 1498 N N . ARG A 1 188 ? 1.090 -0.903 18.025 1.00 97.25 188 ARG A N 1
ATOM 1499 C CA . ARG A 1 188 ? 1.220 0.538 18.238 1.00 97.25 188 ARG A CA 1
ATOM 1500 C C . ARG A 1 188 ? 2.678 0.978 18.272 1.00 97.25 188 ARG A C 1
ATOM 1502 O O . ARG A 1 188 ? 3.004 2.024 17.712 1.00 97.25 188 ARG A O 1
ATOM 1509 N N . ASP A 1 189 ? 3.549 0.179 18.876 1.00 97.88 189 ASP A N 1
ATOM 1510 C CA . ASP A 1 189 ? 4.958 0.528 18.995 1.00 97.88 189 ASP A CA 1
ATOM 1511 C C . ASP A 1 189 ? 5.657 0.434 17.631 1.00 97.88 189 ASP A C 1
ATOM 1513 O O . ASP A 1 189 ? 6.489 1.282 17.311 1.00 97.88 189 ASP A O 1
ATOM 1517 N N . GLU A 1 190 ? 5.296 -0.541 16.790 1.00 98.19 190 GLU A N 1
ATOM 1518 C CA . GLU A 1 190 ? 5.752 -0.617 15.395 1.00 98.19 190 GLU A CA 1
ATOM 1519 C C . GLU A 1 190 ? 5.242 0.557 14.547 1.00 98.19 190 GLU A C 1
ATOM 1521 O O . GLU A 1 190 ? 5.988 1.089 13.723 1.00 98.19 190 GLU A O 1
ATOM 1526 N N . ILE A 1 191 ? 3.997 1.004 14.748 1.00 98.31 191 ILE A N 1
ATOM 1527 C CA . ILE A 1 191 ? 3.450 2.183 14.052 1.00 98.31 191 ILE A CA 1
ATOM 1528 C C . ILE A 1 191 ? 4.226 3.447 14.438 1.00 98.31 191 ILE A C 1
ATOM 1530 O O . ILE A 1 191 ? 4.608 4.225 13.560 1.00 98.31 191 ILE A O 1
ATOM 1534 N N . GLU A 1 192 ? 4.499 3.648 15.727 1.00 97.62 192 GLU A N 1
ATOM 1535 C CA . GLU A 1 192 ? 5.268 4.802 16.211 1.00 97.62 192 GLU A CA 1
ATOM 1536 C C . GLU A 1 192 ? 6.737 4.742 15.762 1.00 97.62 192 GL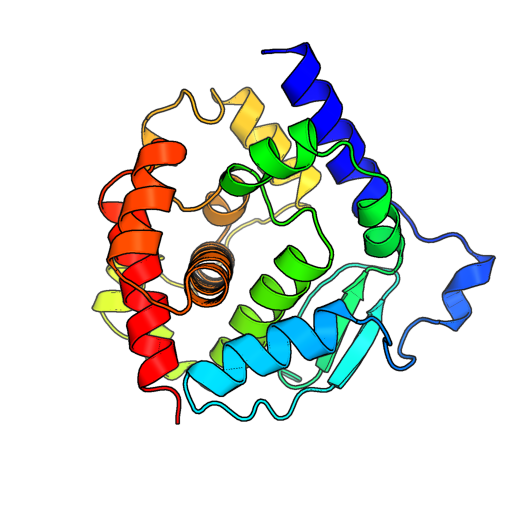U A C 1
ATOM 1538 O O . GLU A 1 192 ? 7.314 5.759 15.353 1.00 97.62 192 GLU A O 1
ATOM 1543 N N . ARG A 1 193 ? 7.340 3.542 15.745 1.00 97.56 193 ARG A N 1
ATOM 1544 C CA . ARG A 1 193 ? 8.669 3.317 15.153 1.00 97.56 193 ARG A CA 1
ATOM 1545 C C . ARG A 1 193 ? 8.683 3.697 13.681 1.00 97.56 193 ARG A C 1
ATOM 1547 O O . ARG A 1 193 ? 9.538 4.480 13.269 1.00 97.56 193 ARG A O 1
ATOM 1554 N N . TRP A 1 194 ? 7.724 3.200 12.900 1.00 96.31 194 TRP A N 1
ATOM 1555 C CA . TRP A 1 194 ? 7.584 3.544 11.487 1.00 96.31 194 TRP A CA 1
ATOM 1556 C C . TRP A 1 194 ? 7.457 5.061 11.309 1.00 96.31 194 TRP A C 1
ATOM 1558 O O . TRP A 1 194 ? 8.197 5.664 10.529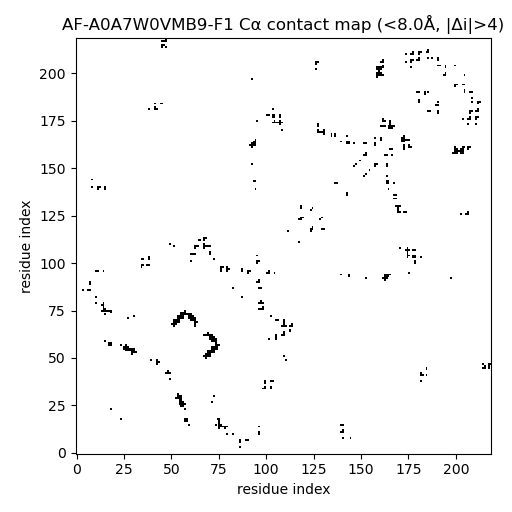 1.00 96.31 194 TRP A O 1
ATOM 1568 N N . ALA A 1 195 ? 6.584 5.708 12.081 1.00 96.50 195 ALA A N 1
ATOM 1569 C CA . ALA A 1 195 ? 6.361 7.144 11.981 1.00 96.50 195 ALA A CA 1
ATOM 1570 C C . ALA A 1 195 ? 7.630 7.954 12.282 1.00 96.50 195 ALA A C 1
ATOM 1572 O O . ALA A 1 195 ? 7.954 8.884 11.540 1.00 96.50 195 ALA A O 1
ATOM 1573 N N . THR A 1 196 ? 8.383 7.552 13.307 1.00 95.88 196 THR A N 1
ATOM 1574 C CA . THR A 1 196 ? 9.660 8.168 13.689 1.00 95.88 196 THR A CA 1
ATOM 1575 C C . THR A 1 196 ? 10.720 7.978 12.606 1.00 95.88 196 THR A C 1
ATOM 1577 O O . THR A 1 196 ? 11.316 8.953 12.149 1.00 95.88 196 THR A O 1
ATOM 1580 N N . CYS A 1 197 ? 10.923 6.742 12.134 1.00 94.50 197 CYS A N 1
ATOM 1581 C CA . CYS A 1 197 ? 11.895 6.424 11.085 1.00 94.50 197 CYS A CA 1
ATOM 1582 C C . CYS A 1 197 ? 11.624 7.174 9.779 1.00 94.50 197 CYS A C 1
ATOM 1584 O O . CYS A 1 197 ? 12.550 7.436 9.007 1.00 94.50 197 CYS A O 1
ATOM 1586 N N . HIS A 1 198 ? 10.363 7.513 9.523 1.00 93.31 198 HIS A N 1
ATOM 1587 C CA . HIS A 1 198 ? 9.952 8.121 8.274 1.00 93.31 198 HIS A CA 1
ATOM 1588 C C . HIS A 1 198 ? 9.601 9.609 8.364 1.00 93.31 198 HIS A C 1
ATOM 1590 O O . HIS A 1 198 ? 9.234 10.158 7.327 1.00 93.31 198 HIS A O 1
ATOM 1596 N N . ASP A 1 199 ? 9.706 10.269 9.524 1.00 93.31 199 ASP A N 1
ATOM 1597 C CA . ASP A 1 199 ? 9.249 11.659 9.737 1.00 93.31 199 ASP A CA 1
ATOM 1598 C C . ASP A 1 199 ? 7.766 11.842 9.334 1.00 93.31 199 ASP A C 1
ATOM 1600 O O . ASP A 1 199 ? 7.375 12.710 8.542 1.00 93.31 199 ASP A O 1
ATOM 1604 N N . ALA A 1 200 ? 6.913 10.923 9.790 1.00 94.31 200 ALA A N 1
ATOM 1605 C CA . ALA A 1 200 ? 5.466 11.020 9.633 1.00 94.31 200 ALA A CA 1
ATOM 1606 C C . ALA A 1 200 ? 4.864 11.796 10.812 1.00 94.31 200 ALA A C 1
ATOM 1608 O O . ALA A 1 200 ? 5.240 11.622 11.966 1.00 94.31 200 ALA A O 1
ATOM 1609 N N . GLY A 1 201 ? 3.919 12.687 10.524 1.00 95.19 201 GLY A N 1
ATOM 1610 C CA . GLY A 1 201 ? 3.241 13.479 11.543 1.00 95.19 201 GLY A CA 1
ATOM 1611 C C . GLY A 1 201 ? 2.091 12.720 12.203 1.00 95.19 201 GLY A C 1
ATOM 1612 O O . GLY A 1 201 ? 1.568 11.748 11.660 1.00 95.19 201 GLY A O 1
ATOM 1613 N N . LYS A 1 202 ? 1.606 13.253 13.330 1.00 96.38 202 LYS A N 1
ATOM 1614 C CA . LYS A 1 202 ? 0.497 12.683 14.124 1.00 96.38 202 LYS A CA 1
ATOM 1615 C C . LYS A 1 202 ? -0.767 12.369 13.313 1.00 96.38 202 LYS A C 1
ATOM 1617 O O . LYS A 1 202 ? -1.492 11.442 13.644 1.00 96.38 202 LYS A O 1
ATOM 1622 N N . HIS A 1 203 ? -1.040 13.127 12.246 1.00 96.69 203 HIS A N 1
ATOM 1623 C CA . HIS A 1 203 ? -2.190 12.863 11.369 1.00 96.69 203 HIS A CA 1
ATOM 1624 C C . HIS A 1 203 ? -2.026 11.554 10.584 1.00 96.69 203 HIS A C 1
ATOM 1626 O O . HIS A 1 203 ? -2.984 10.800 10.483 1.00 96.69 203 HIS A O 1
ATOM 1632 N N . ALA A 1 204 ? -0.823 11.256 10.081 1.00 97.06 204 ALA A N 1
ATOM 1633 C CA . ALA A 1 204 ? -0.542 9.993 9.398 1.00 97.06 204 ALA A CA 1
ATOM 1634 C C . ALA A 1 204 ? -0.572 8.808 10.379 1.00 97.06 204 ALA A C 1
ATOM 1636 O O . ALA A 1 204 ? -1.125 7.766 10.050 1.00 97.06 204 ALA A O 1
ATOM 1637 N N . VAL A 1 205 ? -0.070 8.990 11.607 1.00 98.12 205 VAL A N 1
ATOM 1638 C CA . VAL A 1 205 ? -0.208 7.989 12.683 1.00 98.12 205 VAL A CA 1
ATOM 1639 C C . VAL A 1 205 ? -1.682 7.691 12.954 1.00 98.12 205 VAL A C 1
ATOM 1641 O O . VAL A 1 205 ? -2.095 6.540 12.882 1.00 98.12 205 VAL A O 1
ATOM 1644 N N . ALA A 1 206 ? -2.508 8.725 13.139 1.00 98.31 206 ALA A N 1
ATOM 1645 C CA . ALA A 1 206 ? -3.940 8.557 13.378 1.00 98.31 206 ALA A CA 1
ATOM 1646 C C . ALA A 1 206 ? -4.679 7.873 12.210 1.00 98.31 206 ALA A C 1
ATOM 1648 O O . ALA A 1 206 ? -5.671 7.181 12.438 1.00 98.31 206 ALA A O 1
ATOM 1649 N N . GLN A 1 207 ? -4.219 8.056 10.965 1.00 98.44 207 GLN A N 1
ATOM 1650 C CA . GLN A 1 207 ? -4.726 7.319 9.801 1.00 98.44 207 GLN A CA 1
ATOM 1651 C C . GLN A 1 207 ? -4.407 5.820 9.905 1.00 98.44 207 GLN A C 1
ATOM 1653 O O . GLN A 1 207 ? -5.295 4.995 9.690 1.00 98.44 207 GLN A O 1
ATOM 1658 N N . ILE A 1 208 ? -3.169 5.468 10.262 1.00 98.62 208 ILE A N 1
ATOM 1659 C CA . ILE A 1 208 ? -2.720 4.073 10.397 1.00 98.62 208 ILE A CA 1
ATOM 1660 C C . ILE A 1 208 ? -3.413 3.393 11.584 1.00 98.62 208 ILE A C 1
ATOM 1662 O O . ILE A 1 208 ? -3.958 2.305 11.426 1.00 98.62 208 ILE A O 1
ATOM 1666 N N . GLU A 1 209 ? -3.476 4.050 12.745 1.00 98.50 209 GLU A N 1
ATOM 1667 C CA . GLU A 1 209 ? -4.193 3.546 13.926 1.00 98.50 20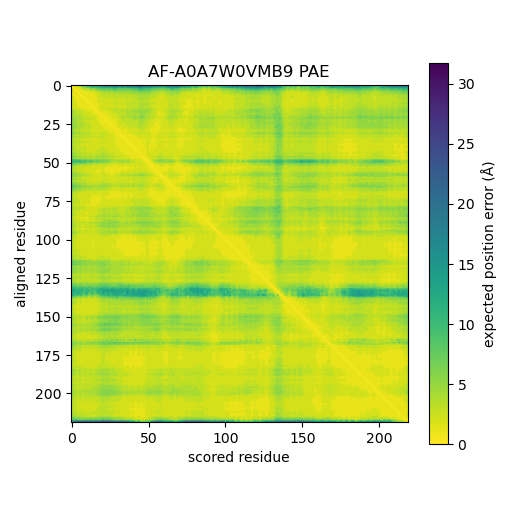9 GLU A CA 1
ATOM 1668 C C . GLU A 1 209 ? -5.689 3.354 13.641 1.00 98.50 209 GLU A C 1
ATOM 1670 O O . GLU A 1 209 ? -6.293 2.375 14.082 1.00 98.50 209 GLU A O 1
ATOM 1675 N N . PHE A 1 210 ? -6.302 4.264 12.875 1.00 98.44 210 PHE A N 1
ATOM 1676 C CA . PHE A 1 210 ? -7.681 4.091 12.429 1.00 98.44 210 PHE A CA 1
ATOM 1677 C C . PHE A 1 210 ? -7.834 2.841 11.560 1.00 98.44 210 PHE A C 1
ATOM 1679 O O . PHE A 1 210 ? -8.752 2.060 11.798 1.00 98.44 210 PHE A O 1
ATOM 1686 N N . ALA A 1 211 ? -6.956 2.649 10.571 1.00 98.38 211 ALA A N 1
ATOM 1687 C CA . ALA A 1 211 ? -6.999 1.483 9.695 1.00 98.38 211 ALA A CA 1
ATOM 1688 C C . ALA A 1 211 ? -6.801 0.179 10.486 1.00 98.38 211 ALA A C 1
ATOM 1690 O O . ALA A 1 211 ? -7.581 -0.750 10.312 1.00 98.38 211 ALA A O 1
ATOM 1691 N N . ALA A 1 212 ? -5.838 0.135 11.412 1.00 98.44 212 ALA A N 1
ATOM 1692 C CA . ALA A 1 212 ? -5.602 -1.012 12.289 1.00 98.44 212 ALA A CA 1
ATOM 1693 C C . ALA A 1 212 ? -6.821 -1.333 13.170 1.00 98.44 212 ALA A C 1
ATOM 1695 O O . ALA A 1 212 ? -7.261 -2.479 13.228 1.00 98.44 212 ALA A O 1
ATOM 1696 N N . SER A 1 213 ? -7.411 -0.316 13.808 1.00 97.94 213 SER A N 1
ATOM 1697 C CA . SER A 1 213 ? -8.624 -0.486 14.616 1.00 97.94 213 SER A CA 1
ATOM 1698 C C . SER A 1 213 ? -9.807 -0.958 13.777 1.00 97.94 213 SER A C 1
ATOM 1700 O O . SER A 1 213 ? -10.590 -1.769 14.254 1.00 97.94 213 SER A O 1
ATOM 1702 N N . TRP A 1 214 ? -9.951 -0.446 12.554 1.00 97.75 214 TRP A N 1
ATOM 1703 C CA . TRP A 1 214 ? -11.013 -0.863 11.647 1.00 97.75 214 TRP A CA 1
ATOM 1704 C C . TRP A 1 214 ? -10.831 -2.312 11.188 1.00 97.75 214 TRP A C 1
ATOM 1706 O O . TRP A 1 214 ? -11.808 -3.053 11.204 1.00 97.75 214 TRP A O 1
ATOM 1716 N N . LEU A 1 215 ? -9.601 -2.729 10.853 1.00 97.88 215 LEU A N 1
ATOM 1717 C CA . LEU A 1 215 ? -9.271 -4.119 10.517 1.00 97.88 215 LEU A CA 1
ATOM 1718 C C . LEU A 1 215 ? -9.583 -5.066 11.685 1.00 97.88 215 LEU A C 1
ATOM 1720 O O . LEU A 1 215 ? -10.195 -6.105 11.479 1.00 97.88 215 LEU A O 1
ATOM 1724 N N . ALA A 1 216 ? -9.230 -4.691 12.917 1.00 96.81 216 ALA A N 1
ATOM 1725 C CA . ALA A 1 216 ? -9.485 -5.510 14.105 1.00 96.81 216 ALA A CA 1
ATOM 1726 C C . ALA A 1 216 ? -10.982 -5.723 14.404 1.00 96.81 216 ALA A C 1
ATOM 1728 O O . ALA A 1 216 ? -11.348 -6.664 15.102 1.00 96.81 216 ALA A O 1
ATOM 1729 N N . THR A 1 217 ? -11.847 -4.844 13.891 1.00 95.06 217 THR A N 1
ATOM 1730 C CA . THR A 1 217 ? -13.309 -4.945 14.011 1.00 95.06 217 THR A CA 1
ATOM 1731 C C . THR A 1 217 ? -13.982 -5.260 12.676 1.00 95.06 217 THR A C 1
ATOM 1733 O O . THR A 1 217 ? -15.179 -5.026 12.529 1.00 95.06 217 THR A O 1
ATOM 1736 N N . TYR A 1 218 ? -13.218 -5.694 11.672 1.00 90.12 218 TYR A N 1
ATOM 1737 C CA . TYR A 1 218 ? -13.730 -5.954 10.334 1.00 90.12 218 TYR A CA 1
ATOM 1738 C C . TYR A 1 218 ? -14.474 -7.296 10.316 1.00 90.12 218 TYR A C 1
ATOM 1740 O O . TYR A 1 218 ? -13.861 -8.360 10.393 1.00 90.12 218 TYR A O 1
ATOM 1748 N N . GLY A 1 219 ? -15.802 -7.224 10.233 1.00 68.50 219 GLY A N 1
ATOM 1749 C CA . GLY A 1 219 ? -16.753 -8.337 10.299 1.00 68.50 219 GLY A CA 1
ATOM 1750 C C . GLY A 1 219 ? -18.143 -7.824 10.647 1.00 68.50 219 GLY A C 1
ATOM 1751 O O . GLY A 1 219 ? -18.947 -8.644 11.134 1.00 68.50 219 GLY A O 1
#

Solvent-accessible surface area (backbone atoms only — not comparable to full-atom values): 11615 Å² total; per-residue (Å²): 110,74,69,59,54,50,53,41,54,51,50,47,44,56,35,68,38,83,54,61,76,90,57,55,85,45,48,73,37,77,54,84,57,74,51,55,60,55,48,52,51,44,44,37,72,38,71,35,80,80,80,65,44,49,21,26,21,66,88,43,62,43,52,48,70,93,47,27,41,43,37,34,39,30,58,35,24,67,58,32,82,74,56,57,65,78,48,57,72,59,27,66,52,36,39,72,64,40,50,51,46,37,50,37,24,39,49,32,45,19,56,37,50,71,53,55,70,60,61,74,36,72,67,40,30,74,67,42,38,64,72,88,57,92,66,90,71,69,56,70,57,55,46,31,51,55,42,44,76,67,50,32,82,80,29,71,74,51,20,51,31,61,20,49,39,20,75,57,41,32,65,42,33,47,14,46,14,27,27,49,15,46,75,39,68,50,38,65,68,50,48,52,49,50,29,63,80,65,65,44,32,73,56,20,52,52,38,24,54,48,34,24,55,48,45,60,65,50,127